Protein AF-0000000075934621 (afdb_homodimer)

pLDDT: mean 72.84, std 21.02, range [27.3, 96.62]

Radius of gyration: 19.25 Å; Cα contacts (8 Å, |Δi|>4): 260; chains: 2; bounding box: 41×66×35 Å

InterPro domains:
  IPR000718 Peptidase M13 [PS51885] (1-119)
  IPR000718 Peptidase M13 [PTHR11733] (23-116)
  IPR018497 Peptidase M13, C-terminal domain [PF01431] (25-117)
  IPR024079 Metallopeptidase, catalytic domain superfamily [G3DSA:3.40.390.10] (23-119)

Foldseek 3Di:
DPPCVVVVLQVVLPWPPVPPQDPLLVVLLVVLVVVVVVVVVVVVVPPQCQVPPDPAGPLQVSLVVQLCVLVPDPPPPPPPPDDSNCNNQVSLLQDPSNCVRVVPDECDPSHDPDHGDSD/DPPCVVVVLQVVLPPPPVPPQDPLLVVLLVVLVVVVVVVVVVVVVPPQCQVPPDPAGPLQVSLVVQLCVLVPDPPPPDVPPDDPNCSNQVSLLQDPSNCVRVVPDECDPSHDPDHSDSD

Nearest PDB structures (foldseek):
  4cth-assembly1_A-2  TM=8.161E-01  e=1.608E-04  Homo sapiens
  5v48-assembly1_B  TM=8.119E-01  e=2.879E-04  Oryctolagus cuniculus
  6svy-assembly1_A  TM=8.166E-01  e=4.084E-04  Homo sapiens
  6sh2-assembly1_AAA  TM=7.939E-01  e=8.710E-04  Homo sapiens
  4cth-assembly1_A-2  TM=8.248E-01  e=4.670E-04  Homo sapiens

Solvent-accessible surface area (backbone atoms only — not comparable to full-atom values): 13352 Å² total; per-residue (Å²): 140,79,59,56,66,65,52,48,47,52,54,72,29,58,66,66,49,50,96,79,57,48,71,66,37,46,54,45,30,55,49,51,51,55,52,46,54,55,49,50,58,55,44,72,73,36,72,80,60,59,52,66,62,33,95,55,49,63,66,43,47,51,56,54,50,59,45,52,46,36,18,67,42,76,60,72,59,72,72,54,97,55,57,60,64,45,58,43,48,56,30,44,35,34,31,68,68,49,23,62,60,71,64,28,39,83,67,12,57,41,17,44,75,83,47,48,68,78,99,140,79,59,56,65,63,51,48,47,51,56,72,28,58,68,66,50,50,95,77,57,50,71,66,37,45,52,44,30,55,49,51,51,54,53,46,54,54,49,50,56,53,43,72,73,36,71,79,59,58,53,67,63,33,96,54,49,63,66,42,48,51,56,53,50,59,43,53,47,36,18,68,41,76,59,73,59,73,76,55,96,56,58,60,65,45,58,41,46,54,29,45,34,34,32,67,70,47,23,60,59,70,63,28,38,84,68,11,56,41,17,44,75,82,46,48,68,77,97

Secondary structure (DSSP, 8-state):
---HHHHHHHHHS-----TT--HHHHHHHHHHHHHHHHHHHHHHHS-----TT-SS-HHHHHHHHHHHGGGTS---S---SS-TTHHHHHHHHT-HHHHHHHTPPTTBTTB-SS-----/---HHHHHHHHHS-----TT--HHHHHHHHHHHHHHHHHHHHHHHS-----TT-SS-HHHHHHHHHHHGGGTS---S---SS-TTHHHHHHHHT-HHHHHHHTPPTTBTTB-SS-----

Sequence (238 aa):
MNDPSFQLSLRGQKETLRDELDSANLADLVGIKMAYDAFQYLVSEQRDQNLAGLDMSVQQLFFVNYCLKWCSEDNSAKPPSAPPWSRCMIPLMNMREFSSAFGCSARKPMNPQEKCTFWMNDPSFQLSLRGQKETLRDELDSANLADLVGIKMAYDAFQYLVSEQRDQNLAGLDMSVQQLFFVNYCLKWCSEDNSAKPPSAPPWSRCMIPLMNMREFSSAFGCSARKPMNPQEKCTFW

Structure (mmCIF, N/CA/C/O backbone):
data_AF-0000000075934621-model_v1
#
loop_
_entity.id
_entity.type
_entity.pdbx_description
1 polymer 'Peptidase M13 C-terminal domain-containing protein'
#
loop_
_atom_site.group_PDB
_atom_site.id
_atom_site.type_symbol
_atom_site.label_atom_id
_atom_site.label_alt_id
_atom_site.label_comp_id
_atom_site.label_asym_id
_atom_site.label_entity_id
_atom_site.label_seq_id
_atom_site.pdbx_PDB_ins_code
_atom_site.Cartn_x
_atom_site.Cartn_y
_atom_site.Cartn_z
_atom_site.occupancy
_atom_site.B_iso_or_equiv
_atom_site.auth_seq_id
_atom_site.auth_comp_id
_atom_site.auth_asym_id
_atom_site.auth_atom_id
_atom_site.pdbx_PDB_model_num
ATOM 1 N N . MET A 1 1 ? -4.074 33 -7.164 1 27.5 1 MET A N 1
ATOM 2 C CA . MET A 1 1 ? -3.768 31.625 -6.785 1 27.5 1 MET A CA 1
ATOM 3 C C . MET A 1 1 ? -2.305 31.5 -6.379 1 27.5 1 MET A C 1
ATOM 5 O O . MET A 1 1 ? -1.802 30.375 -6.219 1 27.5 1 MET A O 1
ATOM 9 N N . ASN A 1 2 ? -1.527 32.688 -6.402 1 30.58 2 ASN A N 1
ATOM 10 C CA . ASN A 1 2 ? -0.18 33.062 -5.98 1 30.58 2 ASN A CA 1
ATOM 11 C C . ASN A 1 2 ? -0.11 33.312 -4.477 1 30.58 2 ASN A C 1
ATOM 13 O O . ASN A 1 2 ? 0.367 34.375 -4.039 1 30.58 2 ASN A O 1
ATOM 17 N N . ASP A 1 3 ? -0.955 32.719 -3.643 1 31.89 3 ASP A N 1
ATOM 18 C CA . ASP A 1 3 ? -0.958 33.188 -2.256 1 31.89 3 ASP A CA 1
ATOM 19 C C . ASP A 1 3 ? 0.397 32.938 -1.596 1 31.89 3 ASP A C 1
ATOM 21 O O . ASP A 1 3 ? 0.859 31.812 -1.508 1 31.89 3 ASP A O 1
ATOM 25 N N . PRO A 1 4 ? 1.143 33.969 -1.39 1 40.91 4 PRO A N 1
ATOM 26 C CA . PRO A 1 4 ? 2.471 33.969 -0.773 1 40.91 4 PRO A CA 1
ATOM 27 C C . PRO A 1 4 ? 2.525 33.125 0.497 1 40.91 4 PRO A C 1
ATOM 29 O O . PRO A 1 4 ? 3.598 32.656 0.885 1 40.91 4 PRO A O 1
ATOM 32 N N . SER A 1 5 ? 1.422 33.25 1.263 1 39.62 5 SER A N 1
ATOM 33 C CA . SER A 1 5 ? 1.412 32.5 2.512 1 39.62 5 SER A CA 1
ATOM 34 C C . SER A 1 5 ? 1.631 31.016 2.264 1 39.62 5 SER A C 1
ATOM 36 O O . SER A 1 5 ? 2.189 30.312 3.109 1 39.62 5 SER A O 1
ATOM 38 N N . PHE A 1 6 ? 1.106 30.656 1.251 1 40.06 6 PHE A N 1
ATOM 39 C CA . PHE A 1 6 ? 1.355 29.281 0.839 1 40.06 6 PHE A CA 1
ATOM 40 C C . PHE A 1 6 ? 2.834 29.062 0.542 1 40.06 6 PHE A C 1
ATOM 42 O O . PHE A 1 6 ? 3.404 28.031 0.916 1 40.06 6 PHE A O 1
ATOM 49 N N . GLN A 1 7 ? 3.488 30.094 0.051 1 36.97 7 GLN A N 1
ATOM 50 C CA . GLN A 1 7 ? 4.914 30.047 -0.265 1 36.97 7 GLN A CA 1
ATOM 51 C C . GLN A 1 7 ? 5.758 30.062 1.005 1 36.97 7 GLN A C 1
ATOM 53 O O . GLN A 1 7 ? 6.766 29.359 1.092 1 36.97 7 GLN A O 1
ATOM 58 N N . LEU A 1 8 ? 5.488 31.031 1.861 1 37.69 8 LEU A N 1
ATOM 59 C CA . LEU A 1 8 ? 6.234 31.203 3.104 1 37.69 8 LEU A CA 1
ATOM 60 C C . LEU A 1 8 ? 6.121 29.953 3.98 1 37.69 8 LEU A C 1
ATOM 62 O O . LEU A 1 8 ? 7.102 29.531 4.598 1 37.69 8 LEU A O 1
ATOM 66 N N . SER A 1 9 ? 4.824 29.516 4.168 1 36.5 9 SER A N 1
ATOM 67 C CA . SER A 1 9 ? 4.668 28.344 5.02 1 36.5 9 SER A CA 1
ATOM 68 C C . SER A 1 9 ? 5.41 27.141 4.441 1 36.5 9 SER A C 1
ATOM 70 O O . SER A 1 9 ? 5.883 26.281 5.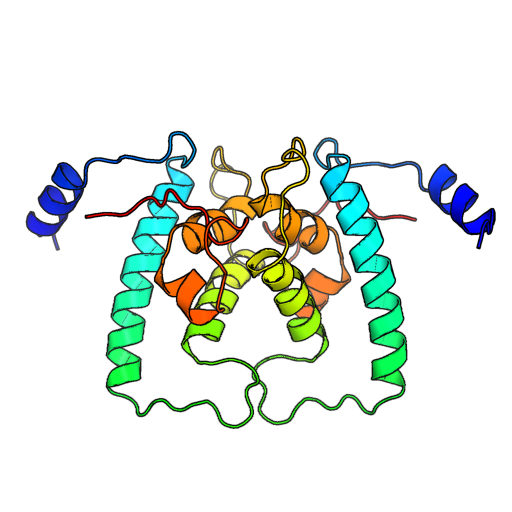188 1 36.5 9 SER A O 1
ATOM 72 N N . LEU A 1 10 ? 5.602 27.156 3.213 1 38.25 10 LEU A N 1
ATOM 73 C CA . LEU A 1 10 ? 6.465 26.172 2.564 1 38.25 10 LEU A CA 1
ATOM 74 C C . LEU A 1 10 ? 7.93 26.438 2.908 1 38.25 10 LEU A C 1
ATOM 76 O O . LEU A 1 10 ? 8.711 25.484 3.041 1 38.25 10 LEU A O 1
ATOM 80 N N . ARG A 1 11 ? 8.336 27.719 2.936 1 35.53 11 ARG A N 1
ATOM 81 C CA . ARG A 1 11 ? 9.719 28.078 3.23 1 35.53 11 ARG A CA 1
ATOM 82 C C . ARG A 1 11 ? 10.094 27.688 4.656 1 35.53 11 ARG A C 1
ATOM 84 O O . ARG A 1 11 ? 11.18 27.156 4.895 1 35.53 11 ARG A O 1
ATOM 91 N N . GLY A 1 12 ? 9.406 28.281 5.691 1 35.81 12 GLY A N 1
ATOM 92 C CA . GLY A 1 12 ? 9.656 27.906 7.074 1 35.81 12 GLY A CA 1
ATOM 93 C C . GLY A 1 12 ? 9.57 26.406 7.312 1 35.81 12 GLY A C 1
ATOM 94 O O . GLY A 1 12 ? 9.945 25.906 8.375 1 35.81 12 GLY A O 1
ATOM 95 N N . GLN A 1 13 ? 8.625 25.953 6.801 1 35.59 13 GLN A N 1
ATOM 96 C CA . GLN A 1 13 ? 8.438 24.5 6.902 1 35.59 13 GLN A CA 1
ATOM 97 C C . GLN A 1 13 ? 9.648 23.75 6.367 1 35.59 13 GLN A C 1
ATOM 99 O O . GLN A 1 13 ? 9.633 23.25 5.238 1 35.59 13 GLN A O 1
ATOM 104 N N . LYS A 1 14 ? 10.656 24.484 6.309 1 35.94 14 LYS A N 1
ATOM 105 C CA . LYS A 1 14 ? 11.984 23.922 6.062 1 35.94 14 LYS A CA 1
ATOM 106 C C . LYS A 1 14 ? 12.094 22.5 6.586 1 35.94 14 LYS A C 1
ATOM 108 O O . LYS A 1 14 ? 11.836 22.25 7.762 1 35.94 14 LYS A O 1
ATOM 113 N N . GLU A 1 15 ? 12.258 21.531 5.758 1 42.06 15 GLU A N 1
ATOM 114 C CA . GLU A 1 15 ? 12.227 20.141 5.305 1 42.06 15 GLU A CA 1
ATOM 115 C C . GLU A 1 15 ? 13.031 19.234 6.238 1 42.06 15 GLU A C 1
ATOM 117 O O . GLU A 1 15 ? 14.258 19.359 6.312 1 42.06 15 GLU A O 1
ATOM 122 N N . THR A 1 16 ? 12.891 19.375 7.473 1 38.16 16 THR A N 1
ATOM 123 C CA . THR A 1 16 ? 13.602 18.156 7.855 1 38.16 16 THR A CA 1
ATOM 124 C C . THR A 1 16 ? 13.125 16.969 7.023 1 38.16 16 THR A C 1
ATOM 126 O O . THR A 1 16 ? 12.078 16.375 7.312 1 38.16 16 THR A O 1
ATOM 129 N N . LEU A 1 17 ? 13.086 17.078 5.684 1 46.84 17 LEU A N 1
ATOM 130 C CA . LEU A 1 17 ? 12.953 15.93 4.793 1 46.84 17 LEU A CA 1
ATOM 131 C C . LEU A 1 17 ? 13.75 14.742 5.316 1 46.84 17 LEU A C 1
ATOM 133 O O . LEU A 1 17 ? 14.875 14.906 5.785 1 46.84 17 LEU A O 1
ATOM 137 N N . ARG A 1 18 ? 13.016 13.898 5.863 1 50.16 18 ARG A N 1
ATOM 138 C CA . ARG A 1 18 ? 13.875 12.734 6.074 1 50.16 18 ARG A CA 1
ATOM 139 C C . ARG A 1 18 ? 14.828 12.539 4.902 1 50.16 18 ARG A C 1
ATOM 141 O O . ARG A 1 18 ? 14.453 12.758 3.746 1 50.16 18 ARG A O 1
ATOM 148 N N . ASP A 1 19 ? 16.031 12.617 5.148 1 50.41 19 ASP A N 1
ATOM 149 C CA . ASP A 1 19 ? 17.062 12.328 4.168 1 50.41 19 ASP A CA 1
ATOM 150 C C . ASP A 1 19 ? 16.562 11.352 3.107 1 50.41 19 ASP A C 1
ATOM 152 O O . ASP A 1 19 ? 17.172 11.219 2.043 1 50.41 19 ASP A O 1
ATOM 156 N N . GLU A 1 20 ? 15.242 10.781 3.363 1 55.69 20 GLU A N 1
ATOM 157 C CA . GLU A 1 20 ? 14.914 9.688 2.455 1 55.69 20 GLU A CA 1
ATOM 158 C C . GLU A 1 20 ? 13.727 10.039 1.572 1 55.69 20 GLU A C 1
ATOM 160 O O . GLU A 1 20 ? 13.258 9.211 0.787 1 55.69 20 GLU A O 1
ATOM 165 N N . LEU A 1 21 ? 13.25 11.336 1.712 1 69.94 21 LEU A N 1
ATOM 166 C CA . LEU A 1 21 ? 12.117 11.656 0.846 1 69.94 21 LEU A CA 1
ATOM 167 C C . LEU A 1 21 ? 12.586 12.391 -0.406 1 69.94 21 LEU A C 1
ATOM 169 O O . LEU A 1 21 ? 13.039 13.531 -0.326 1 69.94 21 LEU A O 1
ATOM 173 N N . ASP A 1 22 ? 12.602 11.773 -1.42 1 77.38 22 ASP A N 1
ATOM 174 C CA . ASP A 1 22 ? 12.992 12.43 -2.664 1 77.38 22 ASP A CA 1
ATOM 175 C C . ASP A 1 22 ? 11.914 13.406 -3.133 1 77.38 22 ASP A C 1
ATOM 177 O O . ASP A 1 22 ? 10.859 13.516 -2.504 1 77.38 22 ASP A O 1
ATOM 181 N N . SER A 1 23 ? 12.188 14.234 -4.043 1 80.75 23 SER A N 1
ATOM 182 C CA . SER A 1 23 ? 11.32 15.328 -4.488 1 80.75 23 SER A CA 1
ATOM 183 C C . SER A 1 23 ? 9.961 14.805 -4.945 1 80.75 23 SER A C 1
ATOM 185 O O . SER A 1 23 ? 8.938 15.445 -4.707 1 80.75 23 SER A O 1
ATOM 187 N N . ALA A 1 24 ? 9.969 13.68 -5.504 1 82.12 24 ALA A N 1
ATOM 188 C CA . ALA A 1 24 ? 8.703 13.117 -5.992 1 82.12 24 ALA A CA 1
ATOM 189 C C . ALA A 1 24 ? 7.801 12.711 -4.832 1 82.12 24 ALA A C 1
ATOM 191 O O . ALA A 1 24 ? 6.613 13.039 -4.82 1 82.12 24 ALA A O 1
ATOM 192 N N . ASN A 1 25 ? 8.43 12.117 -3.891 1 84.25 25 ASN A N 1
ATOM 193 C CA . ASN A 1 25 ? 7.664 11.727 -2.713 1 84.25 25 ASN A CA 1
ATOM 194 C C . ASN A 1 25 ? 7.227 12.938 -1.896 1 84.25 25 ASN A C 1
ATOM 196 O O . ASN A 1 25 ? 6.148 12.93 -1.297 1 84.25 25 ASN A O 1
ATOM 200 N N . LEU A 1 26 ? 8.086 13.875 -1.911 1 85 26 LEU A N 1
ATOM 201 C CA . LEU A 1 26 ? 7.711 15.094 -1.202 1 85 26 LEU A CA 1
ATOM 202 C C . LEU A 1 26 ? 6.496 15.75 -1.849 1 85 26 LEU A C 1
ATOM 204 O O . LEU A 1 26 ? 5.566 16.172 -1.153 1 85 26 LEU A O 1
ATOM 208 N N . ALA A 1 27 ? 6.555 15.898 -3.125 1 86.94 27 ALA A N 1
ATOM 209 C CA . ALA A 1 27 ? 5.422 16.453 -3.854 1 86.94 27 ALA A CA 1
ATOM 210 C C . ALA A 1 27 ? 4.152 15.648 -3.605 1 86.94 27 ALA A C 1
ATOM 212 O O . ALA A 1 27 ? 3.08 16.219 -3.389 1 86.94 27 ALA A O 1
ATOM 213 N N . ASP A 1 28 ? 4.27 14.367 -3.604 1 89 28 ASP A N 1
ATOM 214 C CA . ASP A 1 28 ? 3.123 13.5 -3.34 1 89 28 ASP A CA 1
ATOM 215 C C . ASP A 1 28 ? 2.602 13.703 -1.919 1 89 28 ASP A C 1
ATOM 217 O O . ASP A 1 28 ? 1.391 13.703 -1.691 1 89 28 ASP A O 1
ATOM 221 N N . LEU A 1 29 ? 3.529 13.852 -0.985 1 90.56 29 LEU A N 1
ATOM 222 C CA . LEU A 1 29 ? 3.137 14.062 0.404 1 90.56 29 LEU A CA 1
ATOM 223 C C . LEU A 1 29 ? 2.34 15.352 0.553 1 90.56 29 LEU A C 1
ATOM 225 O O . LEU A 1 29 ? 1.279 15.367 1.182 1 90.56 29 LEU A O 1
ATOM 229 N N . VAL A 1 30 ? 2.848 16.375 -0.013 1 89.81 30 VAL A N 1
ATOM 230 C CA . VAL A 1 30 ? 2.164 17.656 0.053 1 89.81 30 VAL A CA 1
ATOM 231 C C . VAL A 1 30 ? 0.782 17.547 -0.585 1 89.81 30 VAL A C 1
ATOM 233 O O . VAL A 1 30 ? -0.211 18 -0.016 1 89.81 30 VAL A O 1
ATOM 236 N N . GLY A 1 31 ? 0.736 16.969 -1.706 1 93 31 GLY A N 1
ATOM 237 C CA . GLY A 1 31 ? -0.518 16.797 -2.424 1 93 31 GLY A CA 1
ATOM 238 C C . GLY A 1 31 ? -1.558 16.016 -1.643 1 93 31 GLY A C 1
ATOM 239 O O . GLY A 1 31 ? -2.711 16.453 -1.54 1 93 31 GLY A O 1
ATOM 240 N N . ILE A 1 32 ? -1.183 14.891 -1.146 1 94.44 32 ILE A N 1
ATOM 241 C CA . ILE A 1 32 ? -2.17 14.055 -0.471 1 94.44 32 ILE A CA 1
ATOM 242 C C . ILE A 1 32 ? -2.604 14.719 0.833 1 94.44 32 ILE A C 1
ATOM 244 O O . ILE A 1 32 ? -3.754 14.578 1.256 1 94.44 32 ILE A O 1
ATOM 248 N N . LYS A 1 33 ? -1.736 15.484 1.506 1 93.62 33 LYS A N 1
ATOM 249 C CA . LYS A 1 33 ? -2.129 16.203 2.709 1 93.62 33 LYS A CA 1
ATOM 250 C C . LYS A 1 33 ? -3.219 17.234 2.4 1 93.62 33 LYS A C 1
ATOM 252 O O . LYS A 1 33 ? -4.215 17.312 3.119 1 93.62 33 LYS A O 1
ATOM 257 N N . MET A 1 34 ? -2.984 17.969 1.358 1 95.38 34 MET A N 1
ATOM 258 C CA . MET A 1 34 ? -3.98 18.953 0.951 1 95.38 34 MET A CA 1
ATOM 259 C C . MET A 1 34 ? -5.297 18.281 0.58 1 95.38 34 MET A C 1
ATOM 261 O O . MET A 1 34 ? -6.367 18.75 0.978 1 95.38 34 MET A O 1
ATOM 265 N N . ALA A 1 35 ? -5.242 17.266 -0.183 1 96.62 35 ALA A N 1
ATOM 266 C CA . ALA A 1 35 ? -6.434 16.531 -0.597 1 96.62 35 ALA A CA 1
ATOM 267 C C . ALA A 1 35 ? -7.172 15.961 0.611 1 96.62 35 ALA A C 1
ATOM 269 O O . ALA A 1 35 ? -8.406 15.961 0.649 1 96.62 35 ALA A O 1
ATOM 270 N N . TYR A 1 36 ? -6.395 15.445 1.572 1 95.62 36 TYR A N 1
ATOM 271 C CA . TYR A 1 36 ? -7.027 14.867 2.756 1 95.62 36 TYR A CA 1
ATOM 272 C C . TYR A 1 36 ? -7.734 15.945 3.572 1 95.62 36 TYR A C 1
ATOM 274 O O . TYR A 1 36 ? -8.82 15.711 4.109 1 95.62 36 TYR A O 1
ATOM 282 N N . ASP A 1 37 ? -7.133 17.109 3.732 1 93.56 37 ASP A N 1
ATOM 283 C CA . ASP A 1 37 ? -7.758 18.219 4.445 1 93.56 37 ASP A CA 1
ATOM 284 C C . ASP A 1 37 ? -9.094 18.609 3.805 1 93.56 37 ASP A C 1
ATOM 286 O O . ASP A 1 37 ? -10.086 18.812 4.508 1 93.56 37 ASP A O 1
ATOM 290 N N . ALA A 1 38 ? -9.102 18.719 2.557 1 94.62 38 ALA A N 1
ATOM 291 C CA . ALA A 1 38 ? -10.336 19.016 1.835 1 94.62 38 ALA A CA 1
ATOM 292 C C . ALA A 1 38 ? -11.367 17.906 2.031 1 94.62 38 ALA A C 1
ATOM 294 O O . ALA A 1 38 ? -12.547 18.172 2.234 1 94.62 38 ALA A O 1
ATOM 295 N N . PHE A 1 39 ? -10.914 16.656 1.919 1 93.56 39 PHE A N 1
ATOM 296 C CA . PHE A 1 39 ? -11.766 15.492 2.127 1 93.56 39 PHE A CA 1
ATOM 297 C C . PHE A 1 39 ? -12.406 15.531 3.51 1 93.56 39 PHE A C 1
ATOM 299 O O . PHE A 1 39 ? -13.602 15.281 3.65 1 93.56 39 PHE A O 1
ATOM 306 N N . GLN A 1 40 ? -11.625 15.844 4.516 1 91.62 40 GLN A N 1
ATOM 307 C CA . GLN A 1 40 ? -12.133 15.906 5.879 1 91.62 40 GLN A CA 1
ATOM 308 C C . GLN A 1 40 ? -13.203 16.984 6.02 1 91.62 40 GLN A C 1
ATOM 310 O O . GLN A 1 40 ? -14.188 16.812 6.742 1 91.62 40 GLN A O 1
ATOM 315 N N . TYR A 1 41 ? -12.977 18.062 5.414 1 88.88 41 TYR A N 1
ATOM 316 C CA . TYR A 1 41 ? -13.961 19.141 5.426 1 88.88 41 TYR A CA 1
ATOM 317 C C . TYR A 1 41 ? -15.297 18.672 4.859 1 88.88 41 TYR A C 1
ATOM 319 O O . TYR A 1 41 ? -16.344 18.938 5.434 1 88.88 41 TYR A O 1
ATOM 327 N N . LEU A 1 42 ? -15.32 17.922 3.822 1 87.12 42 LEU A N 1
ATOM 328 C CA . LEU A 1 42 ? -16.531 17.438 3.152 1 87.12 42 LEU A CA 1
ATOM 329 C C . LEU A 1 42 ? -17.25 16.391 4.004 1 87.12 42 LEU A C 1
ATOM 331 O O . LEU A 1 42 ? -18.469 16.391 4.09 1 87.12 42 LEU A O 1
ATOM 335 N N . VAL A 1 43 ? -16.531 15.492 4.602 1 85.56 43 VAL A N 1
ATOM 336 C CA . VAL A 1 43 ? -17.109 14.406 5.395 1 85.56 43 VAL A CA 1
ATOM 337 C C . VAL A 1 43 ? -17.719 14.969 6.676 1 85.56 43 VAL A C 1
ATOM 339 O O . VAL A 1 43 ? -18.75 14.484 7.145 1 85.56 43 VAL A O 1
ATOM 342 N N . SER A 1 44 ? -17.016 15.852 7.281 1 81.12 44 SER A N 1
ATOM 343 C CA . SER A 1 44 ? -17.516 16.453 8.508 1 81.12 44 SER A CA 1
ATOM 344 C C . SER A 1 44 ? -18.875 17.125 8.266 1 81.12 44 SER A C 1
ATOM 346 O O . SER A 1 44 ? -19.703 17.203 9.172 1 81.12 44 SER A O 1
ATOM 348 N N . GLU A 1 45 ? -18.984 17.547 7.145 1 75.62 45 GLU A N 1
ATOM 349 C CA . GLU A 1 45 ? -20.266 18.172 6.797 1 75.62 45 GLU A CA 1
ATOM 350 C C . GLU A 1 45 ? -21.344 17.125 6.555 1 75.62 45 GLU A C 1
ATOM 352 O O . GLU A 1 45 ? -22.531 17.391 6.723 1 75.62 45 GLU A O 1
ATOM 357 N N . GLN A 1 46 ? -20.75 16.016 6.074 1 67.81 46 GLN A N 1
ATOM 358 C CA . GLN A 1 46 ? -21.672 14.922 5.797 1 67.81 46 GLN A CA 1
ATOM 359 C C . GLN A 1 46 ? -21.703 13.93 6.953 1 67.81 46 GLN A C 1
ATOM 361 O O . GLN A 1 46 ? -20.734 13.805 7.703 1 67.81 46 GLN A O 1
ATOM 366 N N . ARG A 1 47 ? -22.609 13.695 7.629 1 56.22 47 ARG A N 1
ATOM 367 C CA . ARG A 1 47 ? -22.672 12.742 8.734 1 56.22 47 ARG A CA 1
ATOM 368 C C . ARG A 1 47 ? -21.828 11.508 8.453 1 56.22 47 ARG A C 1
ATOM 370 O O . ARG A 1 47 ? -21.703 11.078 7.309 1 56.22 47 ARG A O 1
ATOM 377 N N . ASP A 1 48 ? -20.828 11.273 9.406 1 51.97 48 ASP A N 1
ATOM 378 C CA . ASP A 1 48 ? -19.891 10.148 9.359 1 51.97 48 ASP A CA 1
ATOM 379 C C . ASP A 1 48 ? -20.547 8.914 8.742 1 51.97 48 ASP A C 1
ATOM 381 O O . ASP A 1 48 ? -21.453 8.328 9.32 1 51.97 48 ASP A O 1
ATOM 385 N N . GLN A 1 49 ? -21.016 9.133 7.578 1 48.03 49 GLN A N 1
ATOM 386 C CA . GLN A 1 49 ? -21.641 7.922 7.059 1 48.03 49 GLN A CA 1
ATOM 387 C C . GLN A 1 49 ? -20.672 6.738 7.133 1 48.03 49 GLN A C 1
ATOM 389 O O . GLN A 1 49 ? -19.578 6.781 6.57 1 48.03 49 GLN A O 1
ATOM 394 N N . ASN A 1 50 ? -20.484 6.375 8.391 1 50.16 50 ASN A N 1
ATOM 395 C CA . ASN A 1 50 ? -19.922 5.027 8.414 1 50.16 50 ASN A CA 1
ATOM 396 C C . ASN A 1 50 ? -20.531 4.145 7.328 1 50.16 50 ASN A C 1
ATOM 398 O O . ASN A 1 50 ? -21.75 4.027 7.23 1 50.16 50 ASN A O 1
ATOM 402 N N . LEU A 1 51 ? -20.109 4.242 6.219 1 47.47 51 LEU A N 1
ATOM 403 C CA . LEU A 1 51 ? -20.688 3.35 5.219 1 47.47 51 LEU A CA 1
ATOM 404 C C . LEU A 1 51 ? -21.047 2.004 5.836 1 47.47 51 LEU A C 1
ATOM 406 O O . LEU A 1 51 ? -20.188 1.3 6.355 1 47.47 51 LEU A O 1
ATOM 410 N N . ALA A 1 52 ? -22.203 1.948 6.352 1 44.84 52 ALA A N 1
ATOM 411 C CA . ALA A 1 52 ? -22.812 0.723 6.859 1 44.84 52 ALA A CA 1
ATOM 4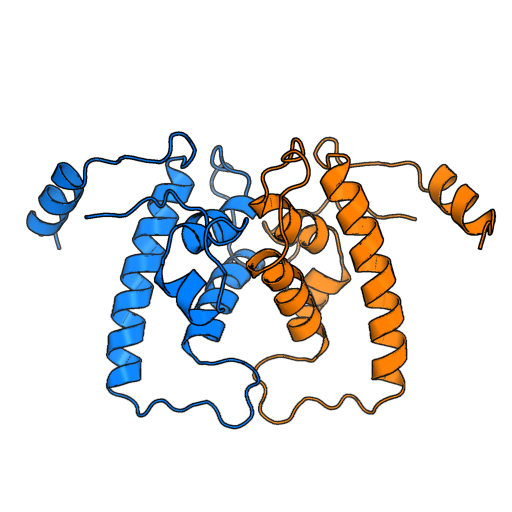12 C C . ALA A 1 52 ? -22.359 -0.491 6.055 1 44.84 52 ALA A C 1
ATOM 414 O O . ALA A 1 52 ? -22.422 -0.488 4.824 1 44.84 52 ALA A O 1
ATOM 415 N N . GLY A 1 53 ? -21.625 -1.245 6.941 1 48.53 53 GLY A N 1
ATOM 416 C CA . GLY A 1 53 ? -21.297 -2.555 6.402 1 48.53 53 GLY A CA 1
ATOM 417 C C . GLY A 1 53 ? -19.875 -2.648 5.887 1 48.53 53 GLY A C 1
ATOM 418 O O . GLY A 1 53 ? -19.453 -3.697 5.391 1 48.53 53 GLY A O 1
ATOM 419 N N . LEU A 1 54 ? -19.328 -1.266 5.855 1 53.12 54 LEU A N 1
ATOM 420 C CA . LEU A 1 54 ? -17.984 -1.403 5.297 1 53.12 54 LEU A CA 1
ATOM 421 C C . LEU A 1 54 ? -16.969 -1.77 6.379 1 53.12 54 LEU A C 1
ATOM 423 O O . LEU A 1 54 ? -17.094 -1.308 7.52 1 53.12 54 LEU A O 1
ATOM 427 N N . ASP A 1 55 ? -16.266 -2.783 6.203 1 64.75 55 ASP A N 1
ATOM 428 C CA . ASP A 1 55 ? -15.172 -3.201 7.086 1 64.75 55 ASP A CA 1
ATOM 429 C C . ASP A 1 55 ? -14.109 -2.113 7.195 1 64.75 55 ASP A C 1
ATOM 431 O O . ASP A 1 55 ? -13.258 -2.16 8.086 1 64.75 55 ASP A O 1
ATOM 435 N N . MET A 1 56 ? -14.297 -0.977 6.379 1 79.88 56 MET A N 1
ATOM 436 C CA . MET A 1 56 ? -13.328 0.115 6.438 1 79.88 56 MET A CA 1
ATOM 437 C C . MET A 1 56 ? -14.031 1.458 6.598 1 79.88 56 MET A C 1
ATOM 439 O O . MET A 1 56 ? -15.102 1.676 6.027 1 79.88 56 MET A O 1
ATOM 443 N N . SER A 1 57 ? -13.531 2.42 7.348 1 86.19 57 SER A N 1
ATOM 444 C CA . SER A 1 57 ? -14.031 3.785 7.484 1 86.19 57 SER A CA 1
ATOM 445 C C . SER A 1 57 ? -13.805 4.582 6.203 1 86.19 57 SER A C 1
ATOM 447 O O . SER A 1 57 ? -13.047 4.16 5.328 1 86.19 57 SER A O 1
ATOM 449 N N . VAL A 1 58 ? -14.383 5.711 6.125 1 86.94 58 VAL A N 1
ATOM 450 C CA . VAL A 1 58 ? -14.219 6.562 4.949 1 86.94 58 VAL A CA 1
ATOM 451 C C . VAL A 1 58 ? -12.781 7.074 4.879 1 86.94 58 VAL A C 1
ATOM 453 O O . VAL A 1 58 ? -12.242 7.289 3.791 1 86.94 58 VAL A O 1
ATOM 456 N N . GLN A 1 59 ? -12.117 7.312 6.027 1 91.19 59 GLN A N 1
ATOM 457 C CA . GLN A 1 59 ? -10.719 7.723 6.062 1 91.19 59 GLN A CA 1
ATOM 458 C C . GLN A 1 59 ? -9.812 6.625 5.523 1 91.19 59 GLN A C 1
ATOM 460 O O . GLN A 1 59 ? -8.875 6.898 4.77 1 91.19 59 GLN A O 1
ATOM 465 N N . GLN A 1 60 ? -10.109 5.387 5.93 1 91.44 60 GLN A N 1
ATOM 466 C CA . GLN A 1 60 ? -9.359 4.246 5.426 1 91.44 60 GLN A CA 1
ATOM 467 C C . GLN A 1 60 ? -9.516 4.105 3.912 1 91.44 60 GLN A C 1
ATOM 469 O O . GLN A 1 60 ? -8.531 3.9 3.197 1 91.44 60 GLN A O 1
ATOM 474 N N . LEU A 1 61 ? -10.695 4.266 3.465 1 89.44 61 LEU A N 1
ATOM 475 C CA . LEU A 1 61 ? -10.977 4.16 2.037 1 89.44 61 LEU A CA 1
ATOM 476 C C . LEU A 1 61 ? -10.25 5.254 1.26 1 89.44 61 LEU A C 1
ATOM 478 O O . LEU A 1 61 ? -9.797 5.027 0.138 1 89.44 61 LEU A O 1
ATOM 482 N N . PHE A 1 62 ? -10.234 6.426 1.854 1 92.56 62 PHE A N 1
ATOM 483 C CA . PHE A 1 62 ? -9.508 7.527 1.229 1 92.56 62 PHE A CA 1
ATOM 484 C C . PHE A 1 62 ? -8.062 7.125 0.934 1 92.56 62 PHE A C 1
ATOM 486 O O . PHE A 1 62 ? -7.582 7.305 -0.186 1 92.56 62 PHE A O 1
ATOM 493 N N . PHE A 1 63 ? -7.375 6.512 1.896 1 94.12 63 PHE A N 1
ATOM 494 C CA . PHE A 1 63 ? -5.965 6.176 1.754 1 94.12 63 PHE A CA 1
ATOM 495 C C . PHE A 1 63 ? -5.777 5.004 0.797 1 94.12 63 PHE A C 1
ATOM 497 O O . PHE A 1 63 ? -4.816 4.973 0.025 1 94.12 63 PHE A O 1
ATOM 504 N N . VAL A 1 64 ? -6.656 4.023 0.811 1 92 64 VAL A N 1
ATOM 505 C CA . VAL A 1 64 ? -6.59 2.906 -0.123 1 92 64 VAL A CA 1
ATOM 506 C C . VAL A 1 64 ? -6.754 3.416 -1.554 1 92 64 VAL A C 1
ATOM 508 O O . VAL A 1 64 ? -5.984 3.041 -2.443 1 92 64 VAL A O 1
ATOM 511 N N . ASN A 1 65 ? -7.742 4.32 -1.732 1 91.06 65 ASN A N 1
ATOM 512 C CA . ASN A 1 65 ? -8 4.848 -3.068 1 91.06 65 ASN A CA 1
ATOM 513 C C . ASN A 1 65 ? -6.832 5.691 -3.572 1 91.06 65 ASN A C 1
ATOM 515 O O . ASN A 1 65 ? -6.543 5.707 -4.77 1 91.06 65 ASN A O 1
ATOM 519 N N . TYR A 1 66 ? -6.246 6.363 -2.691 1 93.12 66 TYR A N 1
ATOM 520 C CA . TYR A 1 66 ? -5.059 7.121 -3.072 1 93.12 66 TYR A CA 1
ATOM 521 C C . TYR A 1 66 ? -4.016 6.219 -3.717 1 93.12 66 TYR A C 1
ATOM 523 O O . TYR A 1 66 ? -3.432 6.566 -4.746 1 93.12 66 TYR A O 1
ATOM 531 N N . CYS A 1 67 ? -3.711 5.062 -3.076 1 91.31 67 CYS A N 1
ATOM 532 C CA . CYS A 1 67 ? -2.695 4.164 -3.615 1 91.31 67 CYS A CA 1
ATOM 533 C C . CYS A 1 67 ? -3.156 3.545 -4.93 1 91.31 67 CYS A C 1
ATOM 535 O O . CYS A 1 67 ? -2.354 3.346 -5.844 1 91.31 67 CYS A O 1
ATOM 537 N N . LEU A 1 68 ? -4.43 3.289 -5.043 1 89.38 68 LEU A N 1
ATOM 538 C CA . LEU A 1 68 ? -4.98 2.623 -6.219 1 89.38 68 LEU A CA 1
ATOM 539 C C . LEU A 1 68 ? -4.938 3.545 -7.434 1 89.38 68 LEU A C 1
ATOM 541 O O . LEU A 1 68 ? -5.082 3.088 -8.57 1 89.38 68 LEU A O 1
ATOM 545 N N . LYS A 1 69 ? -4.781 4.848 -7.203 1 89.06 69 LYS A N 1
ATOM 546 C CA . LYS A 1 69 ? -4.641 5.766 -8.328 1 89.06 69 LYS A CA 1
ATOM 547 C C . LYS A 1 69 ? -3.486 5.348 -9.234 1 89.06 69 LYS A C 1
ATOM 549 O O . LYS A 1 69 ? -3.551 5.523 -10.453 1 89.06 69 LYS A O 1
ATOM 554 N N . TRP A 1 70 ? -2.506 4.688 -8.695 1 87.31 70 TRP A N 1
ATOM 555 C CA . TRP A 1 70 ? -1.331 4.262 -9.445 1 87.31 70 TRP A CA 1
ATOM 556 C C . TRP A 1 70 ? -1.63 3.008 -10.266 1 87.31 70 TRP A C 1
ATOM 558 O O . TRP A 1 70 ? -0.777 2.531 -11.016 1 87.31 70 TRP A O 1
ATOM 568 N N . CYS A 1 71 ? -2.783 2.461 -10.148 1 86.81 71 CYS A N 1
ATOM 569 C CA . CYS A 1 71 ? -3.232 1.37 -11 1 86.81 71 CYS A CA 1
ATOM 570 C C . CYS A 1 71 ? -3.559 1.876 -12.406 1 86.81 71 CYS A C 1
ATOM 572 O O . CYS A 1 71 ? -3.643 1.09 -13.352 1 86.81 71 CYS A O 1
ATOM 574 N N . SER A 1 72 ? -3.781 3.143 -12.516 1 85.69 72 SER A N 1
ATOM 575 C CA . SER A 1 72 ? -4.219 3.664 -13.805 1 85.69 72 SER A CA 1
ATOM 576 C C . SER A 1 72 ? -3.35 4.832 -14.25 1 85.69 72 SER A C 1
ATOM 578 O O . SER A 1 72 ? -3.273 5.137 -15.445 1 85.69 72 SER A O 1
ATOM 580 N N . GLU A 1 73 ? -2.854 5.504 -13.289 1 78.62 73 GLU A N 1
ATOM 581 C CA . GLU A 1 73 ? -2.096 6.699 -13.633 1 78.62 73 GLU A CA 1
ATOM 582 C C . GLU A 1 73 ? -0.837 6.348 -14.422 1 78.62 73 GLU A C 1
ATOM 584 O O . GLU A 1 73 ? -0.185 5.34 -14.141 1 78.62 73 GLU A O 1
ATOM 589 N N . ASP A 1 74 ? -0.688 7.086 -15.562 1 63.28 74 ASP A N 1
ATOM 590 C CA . ASP A 1 74 ? 0.491 6.938 -16.406 1 63.28 74 ASP A CA 1
ATOM 591 C C . ASP A 1 74 ? 1.737 7.488 -15.719 1 63.28 74 ASP A C 1
ATOM 593 O O . ASP A 1 74 ? 1.674 8.508 -15.031 1 63.28 74 ASP A O 1
ATOM 597 N N . ASN A 1 75 ? 2.598 6.551 -15.258 1 54.72 75 ASN A N 1
ATOM 598 C CA . ASN A 1 75 ? 3.855 7.117 -14.781 1 54.72 75 ASN A CA 1
ATOM 599 C C . ASN A 1 75 ? 4.715 7.629 -15.938 1 54.72 75 ASN A C 1
ATOM 601 O O . ASN A 1 75 ? 5.922 7.402 -15.961 1 54.72 75 ASN A O 1
ATOM 605 N N . SER A 1 76 ? 4.16 7.898 -16.984 1 50.72 76 SER A N 1
ATOM 606 C CA . SER A 1 76 ? 4.941 8.32 -18.141 1 50.72 76 SER A CA 1
ATOM 607 C C . SER A 1 76 ? 5.992 9.352 -17.766 1 50.72 76 SER A C 1
ATOM 609 O O . SER A 1 76 ? 6.887 9.664 -18.547 1 50.72 76 SER A O 1
ATOM 611 N N . ALA A 1 77 ? 5.684 10.18 -16.859 1 47.22 77 ALA A N 1
ATOM 612 C CA . ALA A 1 77 ? 6.852 11.039 -16.641 1 47.22 77 ALA A CA 1
ATOM 613 C C . ALA A 1 77 ? 8.055 10.219 -16.188 1 47.22 77 ALA A C 1
ATOM 615 O O . ALA A 1 77 ? 7.906 9.188 -15.539 1 47.22 77 ALA A O 1
ATOM 616 N N . LYS A 1 78 ? 9.086 10.461 -16.953 1 48.78 78 LYS A N 1
ATOM 617 C CA . LYS A 1 78 ? 10.383 9.898 -16.578 1 48.78 78 LYS A CA 1
ATOM 618 C C . LYS A 1 78 ? 10.406 9.484 -15.109 1 48.78 78 LYS A C 1
ATOM 620 O O . LYS A 1 78 ? 10.016 10.258 -14.234 1 48.78 78 LYS A O 1
ATOM 625 N N . PRO A 1 79 ? 10.383 8.133 -14.953 1 48.06 79 PRO A N 1
ATOM 626 C CA . PRO A 1 79 ? 10.336 7.605 -13.586 1 48.06 79 PRO A CA 1
ATOM 627 C C . PRO A 1 79 ? 11.078 8.492 -12.594 1 48.06 79 PRO A C 1
ATOM 629 O O . PRO A 1 79 ? 12.25 8.828 -12.805 1 48.06 79 PRO A O 1
ATOM 632 N N . PRO A 1 80 ? 10.414 9.344 -12 1 50.53 80 PRO A N 1
ATOM 633 C CA . PRO A 1 80 ? 11.25 9.992 -10.984 1 50.53 80 PRO A CA 1
ATOM 634 C C . PRO A 1 80 ? 12.133 9 -10.227 1 50.53 80 PRO A C 1
ATOM 636 O O . PRO A 1 80 ? 11.906 7.785 -10.305 1 50.53 80 PRO A O 1
ATOM 639 N N . SER A 1 81 ? 13.234 9.445 -9.711 1 57.84 81 SER A N 1
ATOM 640 C CA . SER A 1 81 ? 14.25 8.742 -8.938 1 57.84 81 SER A CA 1
ATOM 641 C C . SER A 1 81 ? 13.625 7.773 -7.941 1 57.84 81 SER A C 1
ATOM 643 O O . SER A 1 81 ? 14.227 6.762 -7.586 1 57.84 81 SER A O 1
ATOM 645 N N . ALA A 1 82 ? 12.328 8.016 -7.746 1 61.75 82 ALA A N 1
ATOM 646 C CA . ALA A 1 82 ? 11.75 7.105 -6.766 1 61.75 82 ALA A CA 1
ATOM 647 C C . ALA A 1 82 ? 11.031 5.945 -7.453 1 61.75 82 ALA A C 1
ATOM 649 O O . ALA A 1 82 ? 10.344 6.141 -8.453 1 61.75 82 ALA A O 1
ATOM 650 N N . PRO A 1 83 ? 11.25 4.805 -6.855 1 68.12 83 PRO A N 1
ATOM 651 C CA . PRO A 1 83 ? 10.508 3.674 -7.406 1 68.12 83 PRO A CA 1
ATOM 652 C C . PRO A 1 83 ? 8.992 3.893 -7.383 1 68.12 83 PRO A C 1
ATOM 654 O O . PRO A 1 83 ? 8.461 4.441 -6.418 1 68.12 83 PRO A O 1
ATOM 657 N N . PRO A 1 84 ? 8.422 3.697 -8.523 1 64.38 84 PRO A N 1
ATOM 658 C CA . PRO A 1 84 ? 6.984 3.961 -8.641 1 64.38 84 PRO A CA 1
ATOM 659 C C . PRO A 1 84 ? 6.188 3.402 -7.465 1 64.38 84 PRO A C 1
ATOM 661 O O . PRO A 1 84 ? 5.242 4.039 -6.996 1 64.38 84 PRO A O 1
ATOM 664 N N . TRP A 1 85 ? 6.629 2.342 -7.008 1 66.31 85 TRP A N 1
ATOM 665 C CA . TRP A 1 85 ? 5.918 1.674 -5.922 1 66.31 85 TRP A CA 1
ATOM 666 C C . TRP A 1 85 ? 6.02 2.477 -4.633 1 66.31 85 TRP A C 1
ATOM 668 O O . TRP A 1 85 ? 5.184 2.332 -3.736 1 66.31 85 TRP A O 1
ATOM 678 N N . SER A 1 86 ? 7 3.355 -4.566 1 76.19 86 SER A N 1
ATOM 679 C CA . SER A 1 86 ? 7.227 4.117 -3.344 1 76.19 86 SER A CA 1
ATOM 680 C C . SER A 1 86 ? 6.301 5.324 -3.264 1 76.19 86 SER A C 1
ATOM 682 O O . SER A 1 86 ? 6.07 5.867 -2.182 1 76.19 86 SER A O 1
ATOM 684 N N . ARG A 1 87 ? 5.691 5.664 -4.336 1 82.12 87 ARG A N 1
ATOM 685 C CA . ARG A 1 87 ? 4.918 6.898 -4.434 1 82.12 87 ARG A CA 1
ATOM 686 C C . ARG A 1 87 ? 3.574 6.762 -3.727 1 82.12 87 ARG A C 1
ATOM 688 O O . ARG A 1 87 ? 2.926 7.762 -3.412 1 82.12 87 ARG A O 1
ATOM 695 N N . CYS A 1 88 ? 3.215 5.578 -3.455 1 86.75 88 CYS A N 1
ATOM 696 C CA . CYS A 1 88 ? 2.01 5.336 -2.672 1 86.75 88 CYS A CA 1
ATOM 697 C C . CYS A 1 88 ? 2.324 5.312 -1.181 1 86.75 88 CYS A C 1
ATOM 699 O O . CYS A 1 88 ? 1.848 6.164 -0.428 1 86.75 88 CYS A O 1
ATOM 701 N N . MET A 1 89 ? 3.254 4.562 -0.868 1 88.19 89 MET A N 1
ATOM 702 C CA . MET A 1 89 ? 3.404 4.215 0.541 1 88.19 89 MET A CA 1
ATOM 703 C C . MET A 1 89 ? 4.215 5.27 1.282 1 88.19 89 MET A C 1
ATOM 705 O O . MET A 1 89 ? 3.896 5.621 2.42 1 88.19 89 MET A O 1
ATOM 709 N N . ILE A 1 90 ? 5.227 5.793 0.688 1 85.44 90 ILE A N 1
ATOM 710 C CA . ILE A 1 90 ? 6.121 6.707 1.387 1 85.44 90 ILE A CA 1
ATOM 711 C C . ILE A 1 90 ? 5.348 7.941 1.844 1 85.44 90 ILE A C 1
ATOM 713 O O . ILE A 1 90 ? 5.422 8.336 3.01 1 85.44 90 ILE A O 1
ATOM 717 N N . PRO A 1 91 ? 4.586 8.594 1.004 1 89.88 91 PRO A N 1
ATOM 718 C CA . PRO A 1 91 ? 3.787 9.719 1.493 1 89.88 91 PRO A CA 1
ATOM 719 C C . PRO A 1 91 ? 2.824 9.32 2.609 1 89.88 91 PRO A C 1
ATOM 721 O O . PRO A 1 91 ? 2.715 10.023 3.615 1 89.88 91 PRO A O 1
ATOM 724 N N . LEU A 1 92 ? 2.148 8.164 2.504 1 91.62 92 LEU A N 1
ATOM 725 C CA . LEU A 1 92 ? 1.171 7.734 3.498 1 91.62 92 LEU A CA 1
ATOM 726 C C . LEU A 1 92 ? 1.84 7.488 4.844 1 91.62 92 LEU A C 1
ATOM 728 O O . LEU A 1 92 ? 1.306 7.875 5.887 1 91.62 92 LEU A O 1
ATOM 732 N N . MET A 1 93 ? 3.018 6.914 4.809 1 87.88 93 MET A N 1
ATOM 733 C CA . MET A 1 93 ? 3.723 6.582 6.043 1 87.88 93 MET A CA 1
ATOM 734 C C . MET A 1 93 ? 4.188 7.844 6.762 1 87.88 93 MET A C 1
ATOM 736 O O . MET A 1 93 ? 4.531 7.801 7.945 1 87.88 93 MET A O 1
ATOM 740 N N . ASN A 1 94 ? 4.23 8.906 6.078 1 89 94 ASN A N 1
ATOM 741 C CA . ASN A 1 94 ? 4.645 10.18 6.66 1 89 94 ASN A CA 1
ATOM 742 C C . ASN A 1 94 ? 3.443 10.992 7.133 1 89 94 ASN A C 1
ATOM 744 O O . ASN A 1 94 ? 3.6 12.133 7.582 1 89 94 ASN A O 1
ATOM 748 N N . MET A 1 95 ? 2.322 10.477 7.055 1 92.12 95 MET A N 1
ATOM 749 C CA . MET A 1 95 ? 1.111 11.148 7.52 1 92.12 95 MET A CA 1
ATOM 750 C C . MET A 1 95 ? 0.614 10.523 8.82 1 92.12 95 MET A C 1
ATOM 752 O O . MET A 1 95 ? 0.326 9.328 8.875 1 92.12 95 MET A O 1
ATOM 756 N N . ARG A 1 96 ? 0.445 11.336 9.781 1 93 96 ARG A N 1
ATOM 757 C CA . ARG A 1 96 ? -0.129 10.859 11.031 1 93 96 ARG A CA 1
ATOM 758 C C . ARG A 1 96 ? -1.571 10.406 10.836 1 93 96 ARG A C 1
ATOM 760 O O . ARG A 1 96 ? -2.025 9.469 11.492 1 93 96 ARG A O 1
ATOM 767 N N . GLU A 1 97 ? -2.271 11.023 9.961 1 94.81 97 GLU A N 1
ATOM 768 C CA . GLU A 1 97 ? -3.666 10.703 9.672 1 94.81 97 GLU A CA 1
ATOM 769 C C . GLU A 1 97 ? -3.811 9.273 9.172 1 94.81 97 GLU A C 1
ATOM 771 O O . GLU A 1 97 ? -4.801 8.602 9.469 1 94.81 97 GLU A O 1
ATOM 776 N N . PHE A 1 98 ? -2.818 8.797 8.438 1 95 98 PHE A N 1
ATOM 777 C CA . PHE A 1 98 ? -2.822 7.418 7.953 1 95 98 PHE A CA 1
ATOM 778 C C . PHE A 1 98 ? -2.658 6.441 9.109 1 95 98 PHE A C 1
ATOM 780 O O . PHE A 1 98 ? -3.439 5.496 9.25 1 95 98 PHE A O 1
ATOM 787 N N . SER A 1 99 ? -1.63 6.648 9.914 1 94.44 99 SER A N 1
ATOM 788 C CA . SER A 1 99 ? -1.378 5.754 11.047 1 94.44 99 SER A CA 1
ATOM 789 C C . SER A 1 99 ? -2.562 5.734 12.008 1 94.44 99 SER A C 1
ATOM 791 O O . SER A 1 99 ? -2.867 4.695 12.602 1 94.44 99 SER A O 1
ATOM 793 N N . SER A 1 100 ? -3.193 6.863 12.148 1 94.56 100 SER A N 1
ATOM 794 C CA . SER A 1 100 ? -4.371 6.938 13.008 1 94.56 100 SER A CA 1
ATOM 795 C C . SER A 1 100 ? -5.539 6.156 12.406 1 94.56 100 SER A C 1
ATOM 797 O O . SER A 1 100 ? -6.203 5.395 13.109 1 94.56 100 SER A O 1
ATOM 799 N N . ALA A 1 101 ? -5.75 6.285 11.164 1 93.31 101 ALA A N 1
ATOM 800 C CA . ALA A 1 101 ? -6.875 5.641 10.492 1 93.31 101 ALA A CA 1
ATOM 801 C C . ALA A 1 101 ? -6.746 4.121 10.547 1 93.31 101 ALA A C 1
ATOM 803 O O . ALA A 1 101 ? -7.742 3.408 10.68 1 93.31 101 ALA A O 1
ATOM 804 N N . PHE A 1 102 ? -5.566 3.623 10.453 1 93.06 102 PHE A N 1
ATOM 805 C CA . PHE A 1 102 ? -5.375 2.18 10.359 1 93.06 102 PHE A CA 1
ATOM 806 C C . PHE A 1 102 ? -4.871 1.612 11.68 1 93.06 102 PHE A C 1
ATOM 808 O O . PHE A 1 102 ? -4.668 0.403 11.805 1 93.06 102 PHE A O 1
ATOM 815 N N . GLY A 1 103 ? -4.676 2.447 12.625 1 93.06 103 GLY A N 1
ATOM 816 C CA . GLY A 1 103 ? -4.238 1.985 13.93 1 93.06 103 GLY A CA 1
ATOM 817 C C . GLY A 1 103 ? -2.826 1.434 13.93 1 93.06 103 GLY A C 1
ATOM 818 O O . GLY A 1 103 ? -2.555 0.4 14.539 1 93.06 103 GLY A O 1
ATOM 819 N N . CYS A 1 104 ? -1.94 2.078 13.203 1 92.12 104 CYS A N 1
ATOM 820 C CA . CYS A 1 104 ? -0.554 1.628 13.148 1 92.12 104 CYS A CA 1
ATOM 821 C C . CYS A 1 104 ? 0.198 2.012 14.414 1 92.12 104 CYS A C 1
ATOM 823 O O . CYS A 1 104 ? 0.213 3.182 14.805 1 92.12 104 CYS A O 1
ATOM 825 N N . SER A 1 105 ? 0.845 1.069 14.992 1 91.88 105 SER A N 1
ATOM 826 C CA . SER A 1 105 ? 1.612 1.317 16.203 1 91.88 105 SER A CA 1
ATOM 827 C C . SER A 1 105 ? 2.85 2.16 15.914 1 91.88 105 SER A C 1
ATOM 829 O O . SER A 1 105 ? 3.375 2.141 14.797 1 91.88 105 SER A O 1
ATOM 831 N N . ALA A 1 106 ? 3.307 2.832 16.938 1 89.31 106 ALA A N 1
ATOM 832 C CA . ALA A 1 106 ? 4.488 3.678 16.797 1 89.31 106 ALA A CA 1
ATOM 833 C C . ALA A 1 106 ? 5.73 2.846 16.484 1 89.31 106 ALA A C 1
ATOM 835 O O . ALA A 1 106 ? 5.875 1.727 16.984 1 89.31 106 ALA A O 1
ATOM 836 N N . ARG A 1 107 ? 6.598 3.373 15.602 1 86.19 107 ARG A N 1
ATOM 837 C CA . ARG A 1 107 ? 7.902 2.811 15.281 1 86.19 107 ARG A CA 1
ATOM 838 C C . ARG A 1 107 ? 7.766 1.513 14.492 1 86.19 107 ARG A C 1
ATOM 840 O O . ARG A 1 107 ? 8.625 0.631 14.578 1 86.19 107 ARG A O 1
ATOM 847 N N . LYS A 1 108 ? 6.668 1.328 13.961 1 86.5 108 LYS A N 1
ATOM 848 C CA . LYS A 1 108 ? 6.473 0.232 13.016 1 86.5 108 LYS A CA 1
ATOM 849 C C . LYS A 1 108 ? 6.73 0.688 11.586 1 86.5 108 LYS A C 1
ATOM 851 O O . LYS A 1 108 ? 6.82 1.888 11.312 1 86.5 108 LYS A O 1
ATOM 856 N N . PRO A 1 109 ? 6.906 -0.181 10.648 1 81.44 109 PRO A N 1
ATOM 857 C CA . PRO A 1 109 ? 7.262 0.166 9.266 1 81.44 109 PRO A CA 1
ATOM 858 C C . PRO A 1 109 ? 6.273 1.143 8.633 1 81.44 109 PRO A C 1
ATOM 860 O O . PRO A 1 109 ? 6.68 2.037 7.887 1 81.44 109 PRO A O 1
ATOM 863 N N . MET A 1 110 ? 5.055 1.04 9.008 1 88.25 110 MET A N 1
ATOM 864 C CA . MET A 1 110 ? 4.039 1.896 8.398 1 88.25 110 MET A CA 1
ATOM 865 C C . MET A 1 110 ? 3.76 3.115 9.273 1 88.25 110 MET A C 1
ATOM 867 O O . MET A 1 110 ? 2.854 3.896 8.984 1 88.25 110 MET A O 1
ATOM 871 N N . ASN A 1 111 ? 4.527 3.203 10.328 1 88.94 111 ASN A N 1
ATOM 872 C CA . ASN A 1 111 ? 4.449 4.359 11.219 1 88.94 111 ASN A CA 1
ATOM 873 C C . ASN A 1 111 ? 5.816 4.719 11.789 1 88.94 111 ASN A C 1
ATOM 875 O O . ASN A 1 111 ? 6.035 4.609 13 1 88.94 111 ASN A O 1
ATOM 879 N N . PRO A 1 112 ? 6.629 5.16 10.883 1 83.25 112 PRO A N 1
ATOM 880 C CA . PRO A 1 112 ? 7.957 5.527 11.383 1 83.25 112 PRO A CA 1
ATOM 881 C C . PRO A 1 112 ? 7.914 6.691 12.375 1 83.25 112 PRO A C 1
ATOM 883 O O . PRO A 1 112 ? 7.004 7.523 12.312 1 83.25 112 PRO A O 1
ATOM 886 N N . GLN A 1 113 ? 8.82 6.656 13.211 1 82 113 GLN A N 1
ATOM 887 C CA . GLN A 1 113 ? 8.906 7.676 14.25 1 82 113 GLN A CA 1
ATOM 888 C C . GLN A 1 113 ? 9.109 9.062 13.648 1 82 113 GLN A C 1
ATOM 890 O O . GLN A 1 113 ? 8.438 10.016 14.031 1 82 113 GLN A O 1
ATOM 895 N N . GLU A 1 114 ? 10.102 9.109 12.797 1 78.12 114 GLU A N 1
ATOM 896 C CA . GLU A 1 114 ? 10.383 10.398 12.172 1 78.12 114 GLU A CA 1
ATOM 897 C C . GLU A 1 114 ? 9.539 10.594 10.914 1 78.12 114 GLU A C 1
ATOM 899 O O . GLU A 1 114 ? 9.602 9.789 9.984 1 78.12 114 GLU A O 1
ATOM 904 N N . LYS A 1 115 ? 8.594 11.484 11.016 1 81.69 115 LYS A N 1
ATOM 905 C CA . LYS A 1 115 ? 7.754 11.844 9.875 1 81.69 115 LYS A CA 1
ATOM 906 C C . LYS A 1 115 ? 8.07 13.242 9.375 1 81.69 115 LYS A C 1
ATOM 908 O O . LYS A 1 115 ? 8.492 14.109 10.148 1 81.69 115 LYS A O 1
ATOM 913 N N . CYS A 1 116 ? 7.996 13.25 8.031 1 68.88 116 CYS A N 1
ATOM 914 C CA . CYS A 1 116 ? 8.117 14.586 7.457 1 68.88 116 CYS A CA 1
ATOM 915 C C . CYS A 1 116 ? 6.887 15.43 7.781 1 68.88 116 CYS A C 1
ATOM 917 O O . CYS A 1 116 ? 5.766 15.062 7.422 1 68.88 116 CYS A O 1
ATOM 919 N N . THR A 1 117 ? 6.895 16.141 8.844 1 60.53 117 THR A N 1
ATOM 920 C CA . THR A 1 117 ? 5.781 17.031 9.156 1 60.53 117 THR A CA 1
ATOM 921 C C . THR A 1 117 ? 6.027 18.422 8.586 1 60.53 117 THR A C 1
ATOM 923 O O . THR A 1 117 ? 7.172 18.891 8.531 1 60.53 117 THR A O 1
ATOM 926 N N . PHE A 1 118 ? 5.035 18.703 7.613 1 54.81 118 PHE A N 1
ATOM 927 C CA . PHE A 1 118 ? 5.102 20.094 7.145 1 54.81 118 PHE A CA 1
ATOM 928 C C . PHE A 1 118 ? 4.535 21.047 8.188 1 54.81 118 PHE A C 1
ATOM 930 O O . PHE A 1 118 ? 3.506 20.766 8.805 1 54.81 118 PHE A O 1
ATOM 937 N N . TRP A 1 119 ? 5.379 21.453 9.133 1 41.94 119 TRP A N 1
ATOM 938 C CA . TRP A 1 119 ? 4.945 22.438 10.117 1 41.94 119 TRP A CA 1
ATOM 939 C C . TRP A 1 119 ? 4.016 23.469 9.477 1 41.94 119 TRP A C 1
ATOM 941 O O . TRP A 1 119 ? 4.145 23.766 8.289 1 41.94 119 TRP A O 1
ATOM 951 N N . MET B 1 1 ? 6.879 -32.719 6.074 1 27.3 1 MET B N 1
ATOM 952 C CA . MET B 1 1 ? 6.738 -31.312 5.723 1 27.3 1 MET B CA 1
ATOM 953 C C . MET B 1 1 ? 7.891 -30.859 4.836 1 27.3 1 MET B C 1
ATOM 955 O O . MET B 1 1 ? 8.055 -29.656 4.594 1 27.3 1 MET B O 1
ATOM 959 N N . ASN B 1 2 ? 8.859 -31.859 4.508 1 30.58 2 ASN B N 1
ATOM 960 C CA . ASN B 1 2 ? 10.031 -31.906 3.633 1 30.58 2 ASN B CA 1
ATOM 961 C C . ASN B 1 2 ? 9.633 -32.125 2.178 1 30.58 2 ASN B C 1
ATOM 963 O O . ASN B 1 2 ? 10.203 -33 1.502 1 30.58 2 ASN B O 1
ATOM 967 N N . ASP B 1 3 ? 8.438 -31.781 1.749 1 32.41 3 ASP B N 1
ATOM 968 C CA . ASP B 1 3 ? 8.055 -32.25 0.419 1 32.41 3 ASP B CA 1
ATOM 969 C C . ASP B 1 3 ? 8.992 -31.688 -0.649 1 32.41 3 ASP B C 1
ATOM 971 O O . ASP B 1 3 ? 9.102 -30.469 -0.799 1 32.41 3 ASP B O 1
ATOM 975 N N . PRO B 1 4 ? 9.852 -32.5 -1.175 1 40.84 4 PRO B N 1
ATOM 976 C CA . PRO B 1 4 ? 10.836 -32.156 -2.209 1 40.84 4 PRO B CA 1
ATOM 977 C C . PRO B 1 4 ? 10.234 -31.359 -3.359 1 40.84 4 PRO B C 1
ATOM 979 O O . PRO B 1 4 ? 10.945 -30.625 -4.047 1 40.84 4 PRO B O 1
ATOM 982 N N . SER B 1 5 ? 8.992 -31.766 -3.701 1 39.62 5 SER B N 1
ATOM 983 C CA . SER B 1 5 ? 8.367 -31.078 -4.82 1 39.62 5 SER B CA 1
ATOM 984 C C . SER B 1 5 ? 8.297 -29.578 -4.566 1 39.62 5 SER B C 1
ATOM 986 O O . SER B 1 5 ? 8.344 -28.781 -5.508 1 39.62 5 SER B O 1
ATOM 988 N N . PHE B 1 6 ? 8.117 -29.344 -3.412 1 40.28 6 PHE B N 1
ATOM 989 C CA . PHE B 1 6 ? 8.164 -27.938 -3.031 1 40.28 6 PHE B CA 1
ATOM 990 C C . PHE B 1 6 ? 9.562 -27.375 -3.256 1 40.28 6 PHE B C 1
ATOM 992 O O . PHE B 1 6 ? 9.711 -26.234 -3.734 1 40.28 6 PHE B O 1
ATOM 999 N N . GLN B 1 7 ? 10.555 -28.203 -3.078 1 37.59 7 GLN B N 1
ATOM 1000 C CA . GLN B 1 7 ? 11.945 -27.812 -3.277 1 37.59 7 GLN B CA 1
ATOM 1001 C C . GLN B 1 7 ? 12.258 -27.625 -4.758 1 37.59 7 GLN B C 1
ATOM 1003 O O . GLN B 1 7 ? 12.953 -26.672 -5.141 1 37.59 7 GLN B O 1
ATOM 1008 N N . LEU B 1 8 ? 11.938 -28.672 -5.516 1 38.09 8 LEU B N 1
ATOM 1009 C CA . LEU B 1 8 ? 12.219 -28.672 -6.945 1 38.09 8 LEU B CA 1
ATOM 1010 C C . LEU B 1 8 ? 11.508 -27.5 -7.637 1 38.09 8 LEU B C 1
ATOM 1012 O O . LEU B 1 8 ? 12.086 -26.859 -8.508 1 38.09 8 LEU B O 1
ATOM 1016 N N . SER B 1 9 ? 10.172 -27.406 -7.328 1 36.91 9 SER B N 1
ATOM 1017 C CA . SER B 1 9 ? 9.453 -26.328 -7.996 1 36.91 9 SER B CA 1
ATOM 1018 C C . SER B 1 9 ? 10.031 -24.969 -7.633 1 36.91 9 SER B C 1
ATOM 1020 O O . SER B 1 9 ? 10.008 -24.031 -8.445 1 36.91 9 SER B O 1
ATOM 1022 N N . LEU B 1 10 ? 10.656 -24.906 -6.562 1 38.5 10 LEU B N 1
ATOM 1023 C CA . LEU B 1 10 ? 11.43 -23.734 -6.191 1 38.5 10 LEU B CA 1
ATOM 1024 C C . LEU B 1 10 ? 12.695 -23.625 -7.035 1 38.5 10 LEU B C 1
ATOM 1026 O O . LEU B 1 10 ? 13.125 -22.531 -7.375 1 38.5 10 LEU B O 1
ATOM 1030 N N . ARG B 1 11 ? 13.359 -24.781 -7.262 1 35.84 11 ARG B N 1
ATOM 1031 C CA . ARG B 1 11 ? 14.602 -24.797 -8.031 1 35.84 11 ARG B CA 1
ATOM 1032 C C . ARG B 1 11 ? 14.352 -24.359 -9.477 1 35.84 11 ARG B C 1
ATOM 1034 O O . ARG B 1 11 ? 15.117 -23.578 -10.039 1 35.84 11 ARG B O 1
ATOM 1041 N N . GLY B 1 12 ? 13.5 -25.125 -10.242 1 36.16 12 GLY B N 1
ATOM 1042 C CA . GLY B 1 12 ? 13.156 -24.734 -11.602 1 36.16 12 GLY B CA 1
ATOM 1043 C C . GLY B 1 12 ? 12.625 -23.312 -11.688 1 36.16 12 GLY B C 1
ATOM 1044 O O . GLY B 1 12 ? 12.461 -22.781 -12.781 1 36.16 12 GLY B O 1
ATOM 1045 N N . GLN B 1 13 ? 11.836 -23.109 -10.836 1 35.81 13 GLN B N 1
ATOM 1046 C CA . GLN B 1 13 ? 11.273 -21.766 -10.766 1 35.81 13 GLN B CA 1
ATOM 1047 C C . GLN B 1 13 ? 12.367 -20.719 -10.641 1 35.81 13 GLN B C 1
ATOM 1049 O O . GLN B 1 13 ? 12.609 -20.188 -9.555 1 35.81 13 GLN B O 1
ATOM 1054 N N . LYS B 1 14 ? 13.469 -21.141 -10.977 1 36.19 14 LYS B N 1
ATOM 1055 C CA . LYS B 1 14 ? 14.625 -20.266 -11.156 1 36.19 14 LYS B CA 1
ATOM 1056 C C . LYS B 1 14 ? 14.188 -18.875 -11.625 1 36.19 14 LYS B C 1
ATOM 1058 O O . LYS B 1 14 ? 13.445 -18.75 -12.594 1 36.19 14 LYS B O 1
ATOM 1063 N N . GLU B 1 15 ? 14.477 -17.844 -10.875 1 41.81 15 GLU B N 1
ATOM 1064 C CA . GLU B 1 15 ? 14.328 -16.469 -10.406 1 41.81 15 GLU B CA 1
ATOM 1065 C C . GLU B 1 15 ? 14.453 -15.469 -11.555 1 41.81 15 GLU B C 1
ATOM 1067 O O . GLU B 1 15 ? 15.531 -15.305 -12.125 1 41.81 15 GLU B O 1
ATOM 1072 N N . THR B 1 16 ? 13.898 -15.742 -12.672 1 37.44 16 THR B N 1
ATOM 1073 C CA . THR B 1 16 ? 14.086 -14.406 -13.234 1 37.44 16 THR B CA 1
ATOM 1074 C C . THR B 1 16 ? 13.648 -13.336 -12.242 1 37.44 16 THR B C 1
ATOM 1076 O O . THR B 1 16 ? 12.461 -13.016 -12.148 1 37.44 16 THR B O 1
ATOM 1079 N N . LEU B 1 17 ? 14.086 -13.414 -10.953 1 46.41 17 LEU B N 1
ATOM 1080 C CA . LEU B 1 17 ? 13.984 -12.289 -10.031 1 46.41 17 LEU B CA 1
ATOM 1081 C C . LEU B 1 17 ? 14.25 -10.969 -10.742 1 46.41 17 LEU B C 1
ATOM 1083 O O . LEU B 1 17 ? 15.188 -10.867 -11.539 1 46.41 17 LEU B O 1
ATOM 1087 N N . ARG B 1 18 ? 13.211 -10.359 -11.016 1 49.5 18 ARG B N 1
ATOM 1088 C CA . ARG B 1 18 ? 13.641 -9.047 -11.469 1 49.5 18 ARG B CA 1
ATOM 1089 C C . ARG B 1 18 ? 14.844 -8.555 -10.664 1 49.5 18 ARG B C 1
ATOM 1091 O O . ARG B 1 18 ? 14.922 -8.789 -9.461 1 49.5 18 ARG B O 1
ATOM 1098 N N . ASP B 1 19 ? 15.883 -8.359 -11.289 1 50.25 19 ASP B N 1
ATOM 1099 C CA . ASP B 1 19 ? 17.078 -7.758 -10.719 1 50.25 19 ASP B CA 1
ATOM 1100 C C . ASP B 1 19 ? 16.734 -6.863 -9.531 1 50.25 19 ASP B C 1
ATOM 1102 O O . ASP B 1 19 ? 17.609 -6.473 -8.758 1 50.25 19 ASP B O 1
ATOM 1106 N N . GLU B 1 20 ? 15.297 -6.684 -9.289 1 55.69 20 GLU B N 1
ATOM 1107 C CA . GLU B 1 20 ? 15.016 -5.648 -8.297 1 55.69 20 GLU B CA 1
ATOM 1108 C C . GLU B 1 20 ? 14.344 -6.234 -7.062 1 55.69 20 GLU B C 1
ATOM 1110 O O . GLU B 1 20 ? 13.961 -5.5 -6.148 1 55.69 20 GLU B O 1
ATOM 1115 N N . LEU B 1 21 ? 14.203 -7.594 -7.062 1 69.75 21 LEU B N 1
ATOM 1116 C CA . LEU B 1 21 ? 13.57 -8.125 -5.863 1 69.75 21 LEU B CA 1
ATOM 1117 C C . LEU B 1 21 ? 14.617 -8.656 -4.887 1 69.75 21 LEU B C 1
ATOM 1119 O O . LEU B 1 21 ? 15.289 -9.648 -5.172 1 69.75 21 LEU B O 1
ATOM 1123 N N . ASP B 1 22 ? 14.812 -8 -3.912 1 77.31 22 ASP B N 1
ATOM 1124 C CA . ASP B 1 22 ? 15.758 -8.484 -2.91 1 77.31 22 ASP B CA 1
ATOM 1125 C C . ASP B 1 22 ? 15.188 -9.68 -2.152 1 77.31 22 ASP B C 1
ATOM 1127 O O . ASP B 1 22 ? 14.047 -10.086 -2.387 1 77.31 22 ASP B O 1
ATOM 1131 N N . SER B 1 23 ? 15.961 -10.375 -1.429 1 80.75 23 SER B N 1
ATOM 1132 C CA . SER B 1 23 ? 15.609 -11.625 -0.771 1 80.75 23 SER B CA 1
ATOM 1133 C C . SER B 1 23 ? 14.406 -11.453 0.145 1 80.75 23 SER B C 1
ATOM 1135 O O . SER B 1 23 ? 13.562 -12.344 0.241 1 80.75 23 SER B O 1
ATOM 1137 N N . ALA B 1 24 ? 14.312 -10.352 0.73 1 82.19 24 ALA B N 1
ATOM 1138 C CA . ALA B 1 24 ? 13.203 -10.109 1.646 1 82.19 24 ALA B CA 1
ATOM 1139 C C . ALA B 1 24 ? 11.883 -10 0.888 1 82.19 24 ALA B C 1
ATOM 1141 O O . ALA B 1 24 ? 10.891 -10.617 1.266 1 82.19 24 ALA B O 1
ATOM 1142 N N . ASN B 1 25 ? 11.969 -9.312 -0.187 1 84.25 25 ASN B N 1
ATOM 1143 C CA . ASN B 1 25 ? 10.773 -9.172 -1.01 1 84.25 25 ASN B CA 1
ATOM 1144 C C . ASN B 1 25 ? 10.406 -10.492 -1.681 1 84.25 25 ASN B C 1
ATOM 1146 O O . ASN B 1 25 ? 9.219 -10.789 -1.871 1 84.25 25 ASN B O 1
ATOM 1150 N N . LEU B 1 26 ? 11.422 -11.172 -2.006 1 85.06 26 LEU B N 1
ATOM 1151 C CA . LEU B 1 26 ? 11.148 -12.477 -2.598 1 85.06 26 LEU B CA 1
ATOM 1152 C C . LEU B 1 26 ? 10.438 -13.391 -1.603 1 85.06 26 LEU B C 1
ATOM 1154 O O . LEU B 1 26 ? 9.461 -14.062 -1.952 1 85.06 26 LEU B O 1
ATOM 1158 N N . ALA B 1 27 ? 10.977 -13.469 -0.435 1 86.81 27 ALA B N 1
ATOM 1159 C CA . ALA B 1 27 ? 10.344 -14.266 0.614 1 86.81 27 ALA B CA 1
ATOM 1160 C C . ALA B 1 27 ? 8.906 -13.82 0.855 1 86.81 27 ALA B C 1
ATOM 1162 O O . ALA B 1 27 ? 8.008 -14.648 0.994 1 86.81 27 ALA B O 1
ATOM 1163 N N . ASP B 1 28 ? 8.688 -12.555 0.881 1 88.94 28 ASP B N 1
ATOM 1164 C CA . ASP B 1 28 ? 7.34 -12.023 1.071 1 88.94 28 ASP B CA 1
ATOM 1165 C C . ASP B 1 28 ? 6.426 -12.406 -0.091 1 88.94 28 ASP B C 1
ATOM 1167 O O . ASP B 1 28 ? 5.254 -12.727 0.113 1 88.94 28 ASP B O 1
ATOM 1171 N N . LEU B 1 29 ? 6.973 -12.359 -1.294 1 90.62 29 LEU B N 1
ATOM 1172 C CA . LEU B 1 29 ? 6.191 -12.727 -2.471 1 90.62 29 LEU B CA 1
ATOM 1173 C C . LEU B 1 29 ? 5.746 -14.18 -2.396 1 90.62 29 LEU B C 1
ATOM 1175 O O . LEU B 1 29 ? 4.574 -14.484 -2.619 1 90.62 29 LEU B O 1
ATOM 1179 N N . VAL B 1 30 ? 6.656 -15.008 -2.102 1 89.75 30 VAL B N 1
ATOM 1180 C CA . VAL B 1 30 ? 6.34 -16.438 -1.991 1 89.75 30 VAL B CA 1
ATOM 1181 C C . VAL B 1 30 ? 5.281 -16.641 -0.909 1 89.75 30 VAL B C 1
ATOM 1183 O O . VAL B 1 30 ? 4.305 -17.359 -1.119 1 89.75 30 VAL B O 1
ATOM 1186 N N . GLY B 1 31 ? 5.473 -16.031 0.194 1 92.88 31 GLY B N 1
ATOM 1187 C CA . GLY B 1 31 ? 4.547 -16.172 1.309 1 92.88 31 GLY B CA 1
ATOM 1188 C C . GLY B 1 31 ? 3.141 -15.711 0.972 1 92.88 31 GLY B C 1
ATOM 1189 O 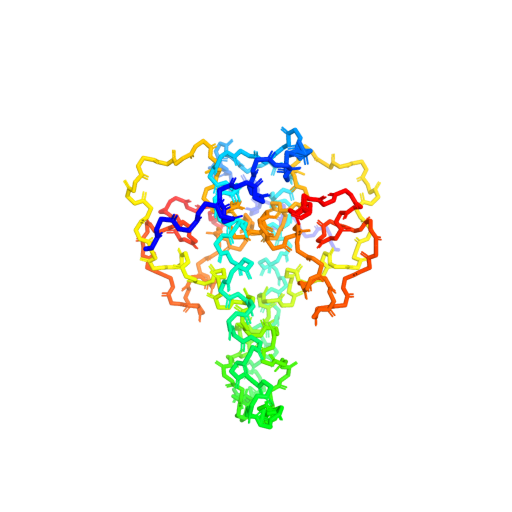O . GLY B 1 31 ? 2.17 -16.422 1.257 1 92.88 31 GLY B O 1
ATOM 1190 N N . ILE B 1 32 ? 3.031 -14.539 0.434 1 94.38 32 ILE B N 1
ATOM 1191 C CA . ILE B 1 32 ? 1.696 -14.016 0.181 1 94.38 32 ILE B CA 1
ATOM 1192 C C . ILE B 1 32 ? 1.021 -14.82 -0.922 1 94.38 32 ILE B C 1
ATOM 1194 O O . ILE B 1 32 ? -0.2 -15 -0.916 1 94.38 32 ILE B O 1
ATOM 1198 N N . LYS B 1 33 ? 1.757 -15.367 -1.891 1 93.62 33 LYS B N 1
ATOM 1199 C CA . LYS B 1 33 ? 1.17 -16.219 -2.916 1 93.62 33 LYS B CA 1
ATOM 1200 C C . LYS B 1 33 ? 0.55 -17.469 -2.299 1 93.62 33 LYS B C 1
ATOM 1202 O O . LYS B 1 33 ? -0.577 -17.844 -2.637 1 93.62 33 LYS B O 1
ATOM 1207 N N . MET B 1 34 ? 1.312 -18.094 -1.44 1 95.31 34 MET B N 1
ATOM 1208 C CA . MET B 1 34 ? 0.803 -19.281 -0.761 1 95.31 34 MET B CA 1
ATOM 1209 C C . MET B 1 34 ? -0.428 -18.938 0.073 1 95.31 34 MET B C 1
ATOM 1211 O O . MET B 1 34 ? -1.419 -19.672 0.05 1 95.31 34 MET B O 1
ATOM 1215 N N . ALA B 1 35 ? -0.371 -17.906 0.825 1 96.56 35 ALA B N 1
ATOM 1216 C CA . ALA B 1 35 ? -1.49 -17.484 1.66 1 96.56 35 ALA B CA 1
ATOM 1217 C C . ALA B 1 35 ? -2.721 -17.172 0.812 1 96.56 35 ALA B C 1
ATOM 1219 O O . ALA B 1 35 ? -3.848 -17.484 1.202 1 96.56 35 ALA B O 1
ATOM 1220 N N . TYR B 1 36 ? -2.475 -16.531 -0.342 1 95.62 36 TYR B N 1
ATOM 1221 C CA . TYR B 1 36 ? -3.6 -16.172 -1.206 1 95.62 36 TYR B CA 1
ATOM 1222 C C . TYR B 1 36 ? -4.25 -17.438 -1.78 1 95.62 36 TYR B C 1
ATOM 1224 O O . TYR B 1 36 ? -5.477 -17.5 -1.896 1 95.62 36 TYR B O 1
ATOM 1232 N N . ASP B 1 37 ? -3.479 -18.406 -2.188 1 93.5 37 ASP B N 1
ATOM 1233 C CA . ASP B 1 37 ? -4.012 -19.672 -2.691 1 93.5 37 ASP B CA 1
ATOM 1234 C C . ASP B 1 37 ? -4.898 -20.344 -1.65 1 93.5 37 ASP B C 1
ATOM 1236 O O . ASP B 1 37 ? 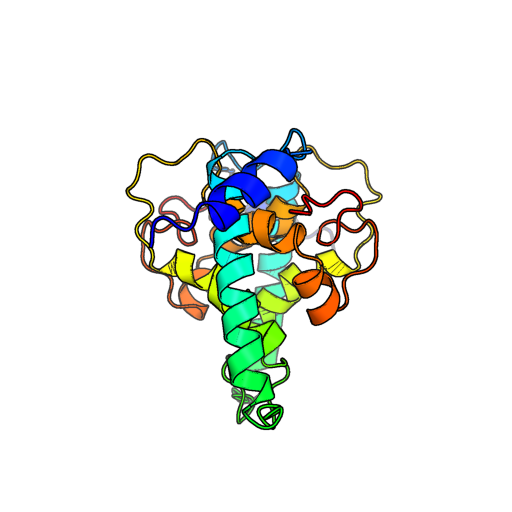-5.984 -20.828 -1.976 1 93.5 37 ASP B O 1
ATOM 1240 N N . ALA B 1 38 ? -4.449 -20.422 -0.492 1 94.44 38 ALA B N 1
ATOM 1241 C CA . ALA B 1 38 ? -5.238 -20.984 0.597 1 94.44 38 ALA B CA 1
ATOM 1242 C C . ALA B 1 38 ? -6.52 -20.172 0.821 1 94.44 38 ALA B C 1
ATOM 1244 O O . ALA B 1 38 ? -7.59 -20.75 1.022 1 94.44 38 ALA B O 1
ATOM 1245 N N . PHE B 1 39 ? -6.383 -18.844 0.836 1 93.5 39 PHE B N 1
ATOM 1246 C CA . PHE B 1 39 ? -7.52 -17.953 0.989 1 93.5 39 PHE B CA 1
ATOM 1247 C C . PHE B 1 39 ? -8.57 -18.203 -0.085 1 93.5 39 PHE B C 1
ATOM 1249 O O . PHE B 1 39 ? -9.766 -18.281 0.209 1 93.5 39 PHE B O 1
ATOM 1256 N N . GLN B 1 40 ? -8.125 -18.359 -1.311 1 91.62 40 GLN B N 1
ATOM 1257 C CA . GLN B 1 40 ? -9.047 -18.594 -2.418 1 91.62 40 GLN B CA 1
ATOM 1258 C C . GLN B 1 40 ? -9.789 -19.922 -2.234 1 91.62 40 GLN B C 1
ATOM 1260 O O . GLN B 1 40 ? -10.969 -20.031 -2.564 1 91.62 40 GLN B O 1
ATOM 1265 N N . TYR B 1 41 ? -9.102 -20.875 -1.789 1 88.88 41 TYR B N 1
ATOM 1266 C CA . TYR B 1 41 ? -9.719 -22.156 -1.517 1 88.88 41 TYR B CA 1
ATOM 1267 C C . TYR B 1 41 ? -10.852 -22.031 -0.501 1 88.88 41 TYR B C 1
ATOM 1269 O O . TYR B 1 41 ? -11.93 -22.594 -0.686 1 88.88 41 TYR B O 1
ATOM 1277 N N . LEU B 1 42 ? -10.703 -21.25 0.515 1 87.06 42 LEU B N 1
ATOM 1278 C CA . LEU B 1 42 ? -11.68 -21.062 1.581 1 87.06 42 LEU B CA 1
ATOM 1279 C C . LEU B 1 42 ? -12.891 -20.281 1.079 1 87.06 42 LEU B C 1
ATOM 1281 O O . LEU B 1 42 ? -14.031 -20.594 1.42 1 87.06 42 LEU B O 1
ATOM 1285 N N . VAL B 1 43 ? -12.68 -19.266 0.313 1 85.44 43 VAL B N 1
ATOM 1286 C CA . VAL B 1 43 ? -13.742 -18.391 -0.176 1 85.44 43 VAL B CA 1
ATOM 1287 C C . VAL B 1 43 ? -14.594 -19.141 -1.204 1 85.44 43 VAL B C 1
ATOM 1289 O O . VAL B 1 43 ? -15.812 -18.953 -1.268 1 85.44 43 VAL B O 1
ATOM 1292 N N . SER B 1 44 ? -13.945 -19.828 -2.061 1 80.75 44 SER B N 1
ATOM 1293 C CA . SER B 1 44 ? -14.672 -20.594 -3.062 1 80.75 44 SER B CA 1
ATOM 1294 C C . SER B 1 44 ? -15.648 -21.578 -2.41 1 80.75 44 SER B C 1
ATOM 1296 O O . SER B 1 44 ? -16.688 -21.891 -2.982 1 80.75 44 SER B O 1
ATOM 1298 N N . GLU B 1 45 ? -15.266 -21.953 -1.329 1 75.25 45 GLU B N 1
ATOM 1299 C CA . GLU B 1 45 ? -16.141 -22.859 -0.601 1 75.25 45 GLU B CA 1
ATOM 1300 C C . GLU B 1 45 ? -17.297 -22.109 0.052 1 75.25 45 GLU B C 1
ATOM 1302 O O . GLU B 1 45 ? -18.375 -22.672 0.285 1 75.25 45 GLU B O 1
ATOM 1307 N N . GLN B 1 46 ? -16.859 -20.875 0.369 1 67.38 46 GLN B N 1
ATOM 1308 C CA . GLN B 1 46 ? -17.875 -20.047 1 1 67.38 46 GLN B CA 1
ATOM 1309 C C . GLN B 1 46 ? -18.562 -19.141 -0.02 1 67.38 46 GLN B C 1
ATOM 1311 O O . GLN B 1 46 ? -17.969 -18.797 -1.048 1 67.38 46 GLN B O 1
ATOM 1316 N N . ARG B 1 47 ? -19.656 -19.156 -0.323 1 56.09 47 ARG B N 1
ATOM 1317 C CA . ARG B 1 47 ? -20.344 -18.297 -1.284 1 56.09 47 ARG B CA 1
ATOM 1318 C C . ARG B 1 47 ? -19.781 -16.891 -1.264 1 56.09 47 ARG B C 1
ATOM 1320 O O . ARG B 1 47 ? -19.375 -16.391 -0.209 1 56.09 47 ARG B O 1
ATOM 1327 N N . ASP B 1 48 ? -19.266 -16.438 -2.484 1 52.16 48 ASP B N 1
ATOM 1328 C CA . ASP B 1 48 ? -18.703 -15.117 -2.711 1 52.16 48 ASP B CA 1
ATOM 1329 C C . ASP B 1 48 ? -19.375 -14.07 -1.838 1 52.16 48 ASP B C 1
ATOM 1331 O O . ASP B 1 48 ? -20.562 -13.766 -2.027 1 52.16 48 ASP B O 1
ATOM 1335 N N . GLN B 1 49 ? -19.328 -14.367 -0.613 1 48.31 49 GLN B N 1
ATOM 1336 C CA . GLN B 1 49 ? -20.016 -13.336 0.161 1 48.31 49 GLN B CA 1
ATOM 1337 C C . GLN B 1 49 ? -19.469 -11.945 -0.17 1 48.31 49 GLN B C 1
ATOM 1339 O O . GLN B 1 49 ? -18.266 -11.695 -0.02 1 48.31 49 GLN B O 1
ATOM 1344 N N . ASN B 1 50 ? -19.828 -11.586 -1.398 1 50.34 50 ASN B N 1
ATOM 1345 C CA . ASN B 1 50 ? -19.672 -10.141 -1.533 1 50.34 50 ASN B CA 1
ATOM 1346 C C . ASN B 1 50 ? -20.062 -9.414 -0.249 1 50.34 50 ASN B C 1
ATOM 1348 O O . ASN B 1 50 ? -21.141 -9.625 0.287 1 50.34 50 ASN B O 1
ATOM 1352 N N . LEU B 1 51 ? -19.266 -9.344 0.643 1 48.12 51 LEU B N 1
ATOM 1353 C CA . LEU B 1 51 ? -19.656 -8.594 1.831 1 48.12 51 LEU B CA 1
ATOM 1354 C C . LEU B 1 51 ? -20.562 -7.422 1.46 1 48.12 51 LEU B C 1
ATOM 1356 O O . LEU B 1 51 ? -20.156 -6.539 0.702 1 48.12 51 LEU B O 1
ATOM 1360 N N . ALA B 1 52 ? -21.781 -7.691 1.383 1 45.06 52 ALA B N 1
ATOM 1361 C CA . ALA B 1 52 ? -22.812 -6.688 1.186 1 45.06 52 ALA B CA 1
ATOM 1362 C C . ALA B 1 52 ? -22.422 -5.359 1.823 1 45.06 52 ALA B C 1
ATOM 1364 O O . ALA B 1 52 ? -22.047 -5.316 2.994 1 45.06 52 ALA B O 1
ATOM 1365 N N . GLY B 1 53 ? -22.281 -4.488 0.782 1 48.53 53 GLY B N 1
ATOM 1366 C CA . GLY B 1 53 ? -22.125 -3.113 1.225 1 48.53 53 GLY B CA 1
ATOM 1367 C C . GLY B 1 53 ? -20.688 -2.639 1.187 1 48.53 53 GLY B C 1
ATOM 1368 O O . GLY B 1 53 ? -20.406 -1.486 1.518 1 48.53 53 GLY B O 1
ATOM 1369 N N . LEU B 1 54 ? -19.828 -3.844 0.986 1 53 54 LEU B N 1
ATOM 1370 C CA . LEU B 1 54 ? -18.453 -3.338 1.024 1 53 54 LEU B CA 1
ATOM 1371 C C . LEU B 1 54 ? -18.031 -2.811 -0.343 1 53 54 LEU B C 1
ATOM 1373 O O . LEU B 1 54 ? -18.422 -3.365 -1.374 1 53 54 LEU B O 1
ATOM 1377 N N . ASP B 1 55 ? -17.594 -1.637 -0.411 1 64.44 55 ASP B N 1
ATOM 1378 C CA . ASP B 1 55 ? -17.047 -1.02 -1.613 1 64.44 55 ASP B CA 1
ATOM 1379 C C . ASP B 1 55 ? -15.844 -1.804 -2.133 1 64.44 55 ASP B C 1
ATOM 1381 O O . ASP B 1 55 ? -15.391 -1.584 -3.258 1 64.44 55 ASP B O 1
ATOM 1385 N N . MET B 1 56 ? -15.43 -2.891 -1.352 1 79.75 56 MET B N 1
ATOM 1386 C CA . MET B 1 56 ? -14.305 -3.701 -1.79 1 79.75 56 MET B CA 1
ATOM 1387 C C . MET B 1 56 ? -14.648 -5.188 -1.757 1 79.75 56 MET B C 1
ATOM 1389 O O . MET B 1 56 ? -15.359 -5.641 -0.858 1 79.75 56 MET B O 1
ATOM 1393 N N . SER B 1 57 ? -14.227 -6.02 -2.674 1 86.38 57 SER B N 1
ATOM 1394 C CA . SER B 1 57 ? -14.375 -7.469 -2.689 1 86.38 57 SER B CA 1
ATOM 1395 C C . SER B 1 57 ? -13.523 -8.125 -1.603 1 86.38 57 SER B C 1
ATOM 1397 O O . SER B 1 57 ? -12.648 -7.48 -1.024 1 86.38 57 SER B O 1
ATOM 1399 N N . VAL B 1 58 ? -13.727 -9.352 -1.373 1 87.06 58 VAL B N 1
ATOM 1400 C CA . VAL B 1 58 ? -12.953 -10.07 -0.368 1 87.06 58 VAL B CA 1
ATOM 1401 C C . VAL B 1 58 ? -11.5 -10.203 -0.827 1 87.06 58 VAL B C 1
ATOM 1403 O O . VAL B 1 58 ? -10.578 -10.219 -0.004 1 87.06 58 VAL B O 1
ATOM 1406 N N . GLN B 1 59 ? -11.242 -10.32 -2.141 1 91.12 59 GLN B N 1
ATOM 1407 C CA . GLN B 1 59 ? -9.883 -10.359 -2.678 1 91.12 59 GLN B CA 1
ATOM 1408 C C . GLN B 1 59 ? -9.156 -9.047 -2.439 1 91.12 59 GLN B C 1
ATOM 1410 O O . GLN B 1 59 ? -7.98 -9.039 -2.072 1 91.12 59 GLN B O 1
ATOM 1415 N N . GLN B 1 60 ? -9.883 -7.941 -2.664 1 91.56 60 GLN B N 1
ATOM 1416 C CA . GLN B 1 60 ? -9.312 -6.625 -2.4 1 91.56 60 GLN B CA 1
ATOM 1417 C C . GLN B 1 60 ? -8.969 -6.457 -0.924 1 91.56 60 GLN B C 1
ATOM 1419 O O . GLN B 1 60 ? -7.887 -5.973 -0.584 1 91.56 60 GLN B O 1
ATOM 1424 N N . LEU B 1 61 ? -9.852 -6.891 -0.102 1 89.44 61 LEU B N 1
ATOM 1425 C CA . LEU B 1 61 ? -9.641 -6.793 1.338 1 89.44 61 LEU B CA 1
ATOM 1426 C C . LEU B 1 61 ? -8.438 -7.629 1.765 1 89.44 61 LEU B C 1
ATOM 1428 O O . LEU B 1 61 ? -7.691 -7.238 2.664 1 89.44 61 LEU B O 1
ATOM 1432 N N . PHE B 1 62 ? -8.32 -8.781 1.149 1 92.5 62 PHE B N 1
ATOM 1433 C CA . PHE B 1 62 ? -7.172 -9.633 1.435 1 92.5 62 PHE B CA 1
ATOM 1434 C C . PHE B 1 62 ? -5.871 -8.867 1.23 1 92.5 62 PHE B C 1
ATOM 1436 O O . PHE B 1 62 ? -5 -8.859 2.105 1 92.5 62 PH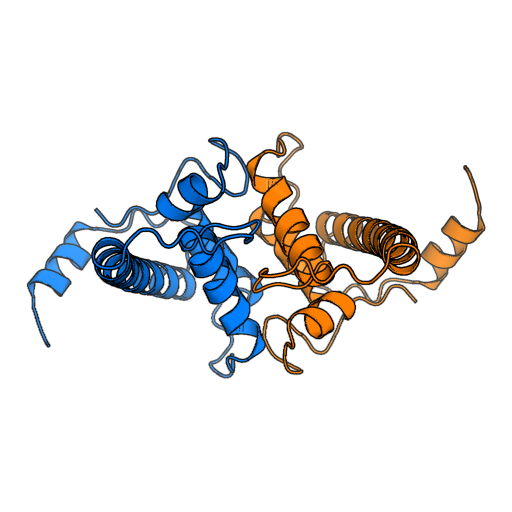E B O 1
ATOM 1443 N N . PHE B 1 63 ? -5.738 -8.141 0.112 1 94.19 63 PHE B N 1
ATOM 1444 C CA . PHE B 1 63 ? -4.5 -7.453 -0.229 1 94.19 63 PHE B CA 1
A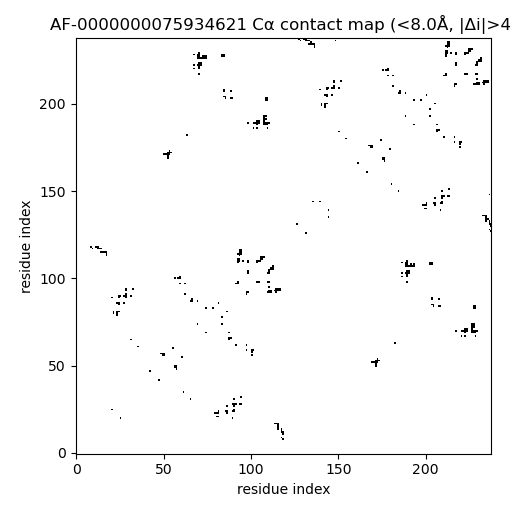TOM 1445 C C . PHE B 1 63 ? -4.297 -6.23 0.656 1 94.19 63 PHE B C 1
ATOM 1447 O O . PHE B 1 63 ? -3.17 -5.918 1.047 1 94.19 63 PHE B O 1
ATOM 1454 N N . VAL B 1 64 ? -5.34 -5.504 0.989 1 91.94 64 VAL B N 1
ATOM 1455 C CA . VAL B 1 64 ? -5.242 -4.359 1.891 1 91.94 64 VAL B CA 1
ATOM 1456 C C . VAL B 1 64 ? -4.766 -4.824 3.266 1 91.94 64 VAL B C 1
ATOM 1458 O O . VAL B 1 64 ? -3.859 -4.227 3.85 1 91.94 64 VAL B O 1
ATOM 1461 N N . ASN B 1 65 ? -5.371 -5.945 3.744 1 90.94 65 ASN B N 1
ATOM 1462 C CA . ASN B 1 65 ? -5.008 -6.457 5.062 1 90.94 65 ASN B CA 1
ATOM 1463 C C . ASN B 1 65 ? -3.564 -6.953 5.09 1 90.94 65 ASN B C 1
ATOM 1465 O O . ASN B 1 65 ? -2.887 -6.844 6.113 1 90.94 65 ASN B O 1
ATOM 1469 N N . TYR B 1 66 ? -3.158 -7.504 4.031 1 93 66 TYR B N 1
ATOM 1470 C CA . TYR B 1 66 ? -1.764 -7.918 3.943 1 93 66 TYR B CA 1
ATOM 1471 C C . TYR B 1 66 ? -0.828 -6.75 4.223 1 93 66 TYR B C 1
ATOM 1473 O O . TYR B 1 66 ? 0.147 -6.887 4.965 1 93 66 TYR B O 1
ATOM 1481 N N . CYS B 1 67 ? -1.064 -5.578 3.553 1 91.12 67 CYS B N 1
ATOM 1482 C CA . CYS B 1 67 ? -0.188 -4.426 3.742 1 91.12 67 CYS B CA 1
ATOM 1483 C C . CYS B 1 67 ? -0.307 -3.879 5.16 1 91.12 67 CYS B C 1
ATOM 1485 O O . CYS B 1 67 ? 0.684 -3.438 5.746 1 91.12 67 CYS B O 1
ATOM 1487 N N . LEU B 1 68 ? -1.484 -3.943 5.727 1 89.12 68 LEU B N 1
ATOM 1488 C CA . LEU B 1 68 ? -1.742 -3.379 7.047 1 89.12 68 LEU B CA 1
ATOM 1489 C C . LEU B 1 68 ? -1.061 -4.203 8.133 1 89.12 68 LEU B C 1
ATOM 1491 O O . LEU B 1 68 ? -0.912 -3.742 9.266 1 89.12 68 LEU B O 1
ATOM 1495 N N . LYS B 1 69 ? -0.675 -5.438 7.805 1 88.75 69 LYS B N 1
ATOM 1496 C CA . LYS B 1 69 ? 0.072 -6.238 8.773 1 88.75 69 LYS B CA 1
ATOM 1497 C C . LYS B 1 69 ? 1.32 -5.5 9.25 1 88.75 69 LYS B C 1
ATOM 1499 O O . LYS B 1 69 ? 1.719 -5.629 10.406 1 88.75 69 LYS B O 1
ATOM 1504 N N . TRP B 1 70 ? 1.859 -4.641 8.445 1 86.94 70 TRP B N 1
ATOM 1505 C CA . TRP B 1 70 ? 3.072 -3.898 8.773 1 86.94 70 TRP B CA 1
ATOM 1506 C C . TRP B 1 70 ? 2.76 -2.729 9.695 1 86.94 70 TRP B C 1
ATOM 1508 O O . TRP B 1 70 ? 3.668 -2.018 10.133 1 86.94 70 TRP B O 1
ATOM 1518 N N . CYS B 1 71 ? 1.537 -2.506 10 1 86.5 71 CYS B N 1
ATOM 1519 C CA . CYS B 1 71 ? 1.146 -1.526 11.008 1 86.5 71 CYS B CA 1
ATOM 1520 C C . CYS B 1 71 ? 1.456 -2.033 12.414 1 86.5 71 CYS B C 1
ATOM 1522 O O . CYS B 1 71 ? 1.502 -1.251 13.367 1 86.5 71 CYS B O 1
ATOM 1524 N N . SER B 1 72 ? 1.61 -3.303 12.539 1 85 72 SER B N 1
ATOM 1525 C CA . SER B 1 72 ? 1.784 -3.857 13.875 1 85 72 SER B CA 1
ATOM 1526 C C . SER B 1 72 ? 3.018 -4.754 13.945 1 85 72 SER B C 1
ATOM 1528 O O . SER B 1 72 ? 3.562 -4.984 15.031 1 85 72 SER B O 1
ATOM 1530 N N . GLU B 1 73 ? 3.318 -5.305 12.844 1 77.12 73 GLU B N 1
AT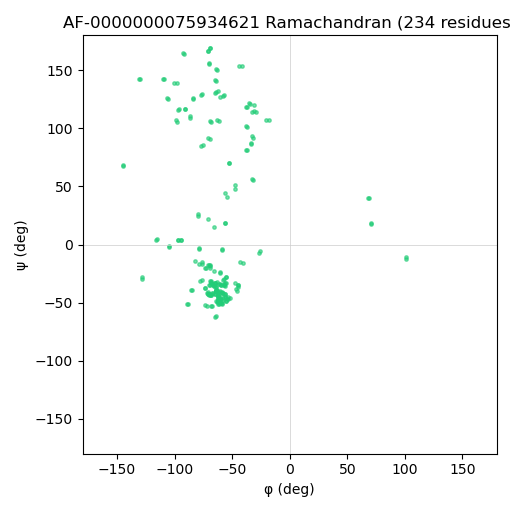OM 1531 C CA . GLU B 1 73 ? 4.426 -6.254 12.859 1 77.12 73 GLU B CA 1
ATOM 1532 C C . GLU B 1 73 ? 5.738 -5.562 13.219 1 77.12 73 GLU B C 1
ATOM 1534 O O . GLU B 1 73 ? 5.98 -4.426 12.812 1 77.12 73 GLU B O 1
ATOM 1539 N N . ASP B 1 74 ? 6.43 -6.227 14.211 1 61.44 74 ASP B N 1
ATOM 1540 C CA . ASP B 1 74 ? 7.738 -5.75 14.648 1 61.44 74 ASP B CA 1
ATOM 1541 C C . ASP B 1 74 ? 8.789 -5.945 13.555 1 61.44 74 ASP B C 1
ATOM 1543 O O . ASP B 1 74 ? 8.781 -6.961 12.859 1 61.44 74 ASP B O 1
ATOM 1547 N N . ASN B 1 75 ? 9.148 -4.793 12.922 1 54.59 75 ASN B N 1
ATOM 1548 C CA . ASN B 1 75 ? 10.297 -4.961 12.039 1 54.59 75 ASN B CA 1
ATOM 1549 C C . ASN B 1 75 ? 11.562 -5.301 12.82 1 54.59 75 ASN B C 1
ATOM 1551 O O . ASN B 1 75 ? 12.648 -4.832 12.492 1 54.59 75 ASN B O 1
ATOM 1555 N N . SER B 1 76 ? 11.438 -5.664 13.992 1 49.34 76 SER B N 1
ATOM 1556 C CA . SER B 1 76 ? 12.641 -5.867 14.789 1 49.34 76 SER B CA 1
ATOM 1557 C C . SER B 1 76 ? 13.672 -6.688 14.031 1 49.34 76 SER B C 1
ATOM 1559 O O . SER B 1 76 ? 14.836 -6.762 14.438 1 49.34 76 SER B O 1
ATOM 1561 N N . ALA B 1 77 ? 13.258 -7.586 13.234 1 46.66 77 ALA B N 1
ATOM 1562 C CA . ALA B 1 77 ? 14.414 -8.203 12.586 1 46.66 77 ALA B CA 1
ATOM 1563 C C . ALA B 1 77 ? 15.188 -7.18 11.758 1 46.66 77 ALA B C 1
ATOM 1565 O O . ALA B 1 77 ? 14.609 -6.207 11.266 1 46.66 77 ALA B O 1
ATOM 1566 N N . LYS B 1 78 ? 16.484 -7.219 11.977 1 47.94 78 LYS B N 1
ATOM 1567 C CA . LYS B 1 78 ? 17.438 -6.41 11.219 1 47.94 78 LYS B CA 1
ATOM 1568 C C . LYS B 1 78 ? 16.844 -5.949 9.891 1 47.94 78 LYS B C 1
ATOM 1570 O O . LYS B 1 78 ? 16.297 -6.762 9.141 1 47.94 78 LYS B O 1
ATOM 1575 N N . PRO B 1 79 ? 16.5 -4.531 9.867 1 47.47 79 PRO B N 1
ATOM 1576 C CA . PRO B 1 79 ? 15.891 -4.016 8.641 1 47.47 79 PRO B CA 1
ATOM 1577 C C . PRO B 1 79 ? 16.375 -4.73 7.383 1 47.47 79 PRO B C 1
ATOM 1579 O O . PRO B 1 79 ? 17.594 -4.805 7.145 1 47.47 79 PRO B O 1
ATOM 1582 N N . PRO B 1 80 ? 15.742 -5.676 7 1 49.59 80 PRO B N 1
ATOM 1583 C CA . PRO B 1 80 ? 16.297 -6.141 5.727 1 49.59 80 PRO B CA 1
ATOM 1584 C C . PRO B 1 80 ? 16.609 -4.992 4.762 1 49.59 80 PRO B C 1
ATOM 1586 O O . PRO B 1 80 ? 16.141 -3.867 4.977 1 49.59 80 PRO B O 1
ATOM 1589 N N . SER B 1 81 ? 17.547 -5.191 3.885 1 58.06 81 SER B N 1
ATOM 1590 C CA . SER B 1 81 ? 18.062 -4.293 2.854 1 58.06 81 SER B CA 1
ATOM 1591 C C . SER B 1 81 ? 16.922 -3.564 2.145 1 58.06 81 SER B C 1
ATOM 1593 O O . SER B 1 81 ? 17.109 -2.451 1.651 1 58.06 81 SER B O 1
ATOM 1595 N N . ALA B 1 82 ? 15.719 -4.125 2.385 1 62.03 82 ALA B N 1
ATOM 1596 C CA . ALA B 1 82 ? 14.641 -3.43 1.679 1 62.03 82 ALA B CA 1
ATOM 1597 C C . ALA B 1 82 ? 13.891 -2.486 2.613 1 62.03 82 ALA B C 1
ATOM 1599 O O . ALA B 1 82 ? 13.633 -2.824 3.77 1 62.03 82 ALA B O 1
ATOM 1600 N N . PRO B 1 83 ? 13.602 -1.346 2.045 1 67.88 83 PRO B N 1
ATOM 1601 C CA . PRO B 1 83 ? 12.797 -0.434 2.859 1 67.88 83 PRO B CA 1
ATOM 1602 C C . PRO B 1 83 ? 11.477 -1.053 3.305 1 67.88 83 PRO B C 1
ATOM 1604 O O . PRO B 1 83 ? 10.836 -1.771 2.533 1 67.88 83 PRO B O 1
ATOM 1607 N N . PRO B 1 84 ? 11.266 -0.96 4.574 1 64.06 84 PRO B N 1
ATOM 1608 C CA . PRO B 1 84 ? 10.07 -1.599 5.121 1 64.06 84 PRO B CA 1
ATOM 1609 C C . PRO B 1 84 ? 8.82 -1.332 4.281 1 64.06 84 PRO B C 1
ATOM 1611 O O . PRO B 1 84 ? 7.992 -2.227 4.102 1 64.06 84 PRO B O 1
ATOM 1614 N N . TRP B 1 85 ? 8.766 -0.192 3.781 1 66.44 85 TRP B N 1
ATOM 1615 C CA . TRP B 1 85 ? 7.605 0.189 2.986 1 66.44 85 TRP B CA 1
ATOM 1616 C C . TRP B 1 85 ? 7.52 -0.643 1.711 1 66.44 85 TRP B C 1
ATOM 1618 O O . TRP B 1 85 ? 6.438 -0.821 1.148 1 66.44 85 TRP B O 1
ATOM 1628 N N . SER B 1 86 ? 8.641 -1.177 1.296 1 76.31 86 SER B N 1
ATOM 1629 C CA . SER B 1 86 ? 8.688 -1.934 0.049 1 76.31 86 SER B CA 1
ATOM 1630 C C . SER B 1 86 ? 8.141 -3.346 0.242 1 76.31 86 SER B C 1
ATOM 1632 O O . SER B 1 86 ? 7.711 -3.988 -0.719 1 76.31 86 SER B O 1
ATOM 1634 N N . ARG B 1 87 ? 8.047 -3.756 1.449 1 81.94 87 ARG B N 1
ATOM 1635 C CA . ARG B 1 87 ? 7.688 -5.137 1.759 1 81.94 87 ARG B CA 1
ATOM 1636 C C . ARG B 1 87 ? 6.195 -5.371 1.568 1 81.94 87 ARG B C 1
ATOM 1638 O O . ARG B 1 87 ? 5.75 -6.516 1.443 1 81.94 87 ARG B O 1
ATOM 1645 N N . CYS B 1 88 ? 5.48 -4.332 1.509 1 86.5 88 CYS B N 1
ATOM 1646 C CA . CYS B 1 88 ? 4.055 -4.426 1.208 1 86.5 88 CYS B CA 1
ATOM 1647 C C . CYS B 1 88 ? 3.811 -4.387 -0.296 1 86.5 88 CYS B C 1
ATOM 1649 O O . CYS B 1 88 ? 3.322 -5.359 -0.876 1 86.5 88 CYS B O 1
ATOM 1651 N N . MET B 1 89 ? 4.359 -3.434 -0.879 1 88.12 89 MET B N 1
ATOM 1652 C CA . MET B 1 89 ? 3.918 -3.115 -2.234 1 88.12 89 MET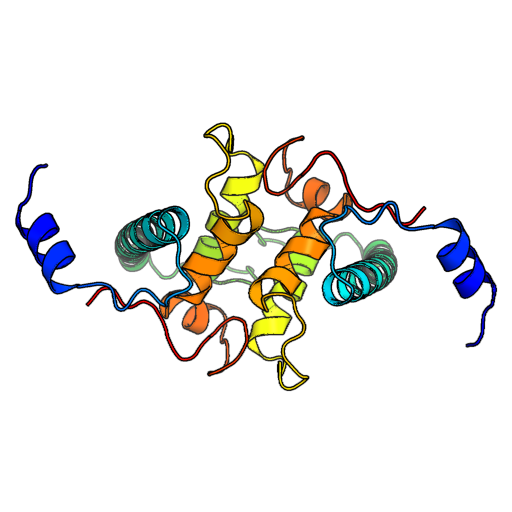 B CA 1
ATOM 1653 C C . MET B 1 89 ? 4.652 -3.971 -3.26 1 88.12 89 MET B C 1
ATOM 1655 O O . MET B 1 89 ? 4.051 -4.438 -4.23 1 88.12 89 MET B O 1
ATOM 1659 N N . ILE B 1 90 ? 5.902 -4.211 -3.084 1 85.56 90 ILE B N 1
ATOM 1660 C CA . ILE B 1 90 ? 6.695 -4.902 -4.094 1 85.56 90 ILE B CA 1
ATOM 1661 C C . ILE B 1 90 ? 6.141 -6.309 -4.312 1 85.56 90 ILE B C 1
ATOM 1663 O O . ILE B 1 90 ? 5.895 -6.719 -5.449 1 85.56 90 ILE B O 1
ATOM 1667 N N . PRO B 1 91 ? 5.902 -7.086 -3.283 1 90 91 PRO B N 1
ATOM 1668 C CA . PRO B 1 91 ? 5.289 -8.398 -3.518 1 90 91 PRO B CA 1
ATOM 1669 C C . PRO B 1 91 ? 3.934 -8.297 -4.211 1 90 91 PRO B C 1
ATOM 1671 O O . PRO B 1 91 ? 3.66 -9.047 -5.148 1 90 91 PRO B O 1
ATOM 1674 N N . LEU B 1 92 ? 3.068 -7.344 -3.822 1 91.62 92 LEU B N 1
ATOM 1675 C CA . LEU B 1 92 ? 1.733 -7.215 -4.395 1 91.62 92 LEU B CA 1
ATOM 1676 C C . LEU B 1 92 ? 1.808 -6.867 -5.879 1 91.62 92 LEU B C 1
ATOM 1678 O O . LEU B 1 92 ? 1.058 -7.422 -6.688 1 91.62 92 LEU B O 1
ATOM 1682 N N . MET B 1 93 ? 2.75 -6.02 -6.23 1 88 93 MET B N 1
ATOM 1683 C CA . MET B 1 93 ? 2.877 -5.574 -7.613 1 88 93 MET B CA 1
ATOM 1684 C C . MET B 1 93 ? 3.359 -6.711 -8.508 1 88 93 MET B C 1
ATOM 1686 O O . MET B 1 93 ? 3.23 -6.645 -9.734 1 88 93 MET B O 1
ATOM 1690 N N . ASN B 1 94 ? 3.904 -7.707 -7.934 1 89.06 94 ASN B N 1
ATOM 1691 C CA . ASN B 1 94 ? 4.395 -8.859 -8.68 1 89.06 94 ASN B CA 1
ATOM 1692 C C . ASN B 1 94 ? 3.35 -9.969 -8.75 1 89.06 94 ASN B C 1
ATOM 1694 O O . ASN B 1 94 ? 3.617 -11.047 -9.281 1 89.06 94 ASN B O 1
ATOM 1698 N N . MET B 1 95 ? 2.24 -9.742 -8.258 1 92.31 95 MET B N 1
ATOM 1699 C CA . MET B 1 95 ? 1.151 -10.719 -8.305 1 92.31 95 MET B CA 1
ATOM 1700 C C . MET B 1 95 ? 0.097 -10.297 -9.328 1 92.31 95 MET B C 1
ATOM 1702 O O . MET B 1 95 ? -0.486 -9.219 -9.219 1 92.31 95 MET B O 1
ATOM 1706 N N . ARG B 1 96 ? -0.174 -11.172 -10.203 1 93.06 96 ARG B N 1
ATOM 1707 C CA . ARG B 1 96 ? -1.246 -10.922 -11.156 1 93.06 96 ARG B CA 1
ATOM 1708 C C . ARG B 1 96 ? -2.598 -10.836 -10.453 1 93.06 96 ARG B C 1
ATOM 1710 O O . ARG B 1 96 ? -3.471 -10.07 -10.867 1 93.06 96 ARG B O 1
ATOM 1717 N N . GLU B 1 97 ? -2.77 -11.57 -9.43 1 94.88 97 GLU B N 1
ATOM 1718 C CA . GLU B 1 97 ? -4.012 -11.602 -8.664 1 94.88 97 GLU B CA 1
ATOM 1719 C C . GLU B 1 97 ? -4.332 -10.234 -8.07 1 94.88 97 GLU B C 1
ATOM 1721 O O . GLU B 1 97 ? -5.5 -9.852 -7.984 1 94.88 97 GLU B O 1
ATOM 1726 N N . PHE B 1 98 ? -3.311 -9.5 -7.695 1 95.12 98 PHE B N 1
ATOM 1727 C CA . PHE B 1 98 ? -3.498 -8.148 -7.176 1 95.12 98 PHE B CA 1
ATOM 1728 C C . PHE B 1 98 ? -3.996 -7.211 -8.273 1 95.12 98 PHE B C 1
ATOM 1730 O O . PHE B 1 98 ? -4.988 -6.504 -8.086 1 95.12 98 PHE B O 1
ATOM 1737 N N . SER B 1 99 ? -3.293 -7.18 -9.391 1 94.75 99 SER B N 1
ATOM 1738 C CA . SER B 1 99 ? -3.682 -6.301 -10.492 1 94.75 99 SER B CA 1
ATOM 1739 C C . SER B 1 99 ? -5.086 -6.625 -10.992 1 94.75 99 SER B C 1
ATOM 1741 O O . SER B 1 99 ? -5.828 -5.727 -11.391 1 94.75 99 SER B O 1
ATOM 1743 N N . SER B 1 100 ? -5.414 -7.887 -10.961 1 94.75 100 SER B N 1
ATOM 1744 C CA . SER B 1 100 ? -6.758 -8.289 -11.359 1 94.75 100 SER B CA 1
ATOM 1745 C C . SER B 1 100 ? -7.805 -7.809 -10.367 1 94.75 100 SER B C 1
ATOM 1747 O O . SER B 1 100 ? -8.844 -7.27 -10.758 1 94.75 100 SER B O 1
ATOM 1749 N N . ALA B 1 101 ? -7.539 -7.941 -9.125 1 93.5 101 ALA B N 1
ATOM 1750 C CA . ALA B 1 101 ? -8.492 -7.574 -8.078 1 93.5 101 ALA B CA 1
ATOM 1751 C C . ALA B 1 101 ? -8.773 -6.074 -8.094 1 93.5 101 ALA B C 1
ATOM 1753 O O . ALA B 1 101 ? -9.906 -5.648 -7.84 1 93.5 101 ALA B O 1
ATOM 1754 N N . PHE B 1 102 ? -7.801 -5.289 -8.398 1 93.31 102 PHE B N 1
ATOM 1755 C CA . PHE B 1 102 ? -7.961 -3.842 -8.312 1 93.31 102 PHE B CA 1
ATOM 1756 C C . PHE B 1 102 ? -8.109 -3.225 -9.695 1 93.31 102 PHE B C 1
ATOM 1758 O O . PHE B 1 102 ? -8.273 -2.01 -9.828 1 93.31 102 PHE B O 1
ATOM 1765 N N . GLY B 1 103 ? -8.039 -4.027 -10.688 1 93.38 103 GLY B N 1
ATOM 1766 C CA . GLY B 1 103 ? -8.211 -3.529 -12.039 1 93.38 103 GLY B CA 1
ATOM 1767 C C . GLY B 1 103 ? -7.074 -2.637 -12.5 1 93.38 103 GLY B C 1
ATOM 1768 O O . GLY B 1 103 ? -7.305 -1.601 -13.125 1 93.38 103 GLY B O 1
ATOM 1769 N N . CYS B 1 104 ? -5.859 -2.996 -12.164 1 92.44 104 CYS B N 1
ATOM 1770 C CA . CYS B 1 104 ? -4.703 -2.207 -12.562 1 92.44 104 CYS B CA 1
ATOM 1771 C C . CYS B 1 104 ? -4.363 -2.447 -14.031 1 92.44 104 CYS B C 1
ATOM 1773 O O . CYS B 1 104 ? -4.188 -3.59 -14.453 1 92.44 104 CYS B O 1
ATOM 1775 N N . SER B 1 105 ? -4.227 -1.379 -14.75 1 92.12 105 SER B N 1
ATOM 1776 C CA . SER B 1 105 ? -3.889 -1.482 -16.172 1 92.12 105 SER B CA 1
ATOM 1777 C C . SER B 1 105 ? -2.455 -1.966 -16.359 1 92.12 105 SER B C 1
ATOM 1779 O O . SER B 1 105 ? -1.604 -1.765 -15.492 1 92.12 105 SER B O 1
ATOM 1781 N N . ALA B 1 106 ? -2.211 -2.553 -17.5 1 89.56 106 ALA B N 1
ATOM 1782 C CA . ALA B 1 106 ? -0.879 -3.057 -17.828 1 89.56 106 ALA B CA 1
ATOM 1783 C C . ALA B 1 106 ? 0.131 -1.916 -17.922 1 89.56 106 ALA B C 1
ATOM 1785 O O . ALA B 1 106 ? -0.197 -0.821 -18.375 1 89.56 106 ALA B O 1
ATOM 1786 N N . ARG B 1 107 ? 1.368 -2.162 -17.406 1 86.69 107 ARG B N 1
ATOM 1787 C CA . ARG B 1 107 ? 2.51 -1.261 -17.531 1 86.69 107 ARG B CA 1
ATOM 1788 C C . ARG B 1 107 ? 2.314 -0.009 -16.672 1 86.69 107 ARG B C 1
ATOM 1790 O O . ARG B 1 107 ? 2.795 1.069 -17.031 1 86.69 107 ARG B O 1
ATOM 1797 N N . LYS B 1 108 ? 1.486 -0.1 -15.789 1 86.88 108 LYS B N 1
ATOM 1798 C CA . LYS B 1 108 ? 1.35 0.95 -14.789 1 86.88 108 LYS B CA 1
ATOM 1799 C C . LYS B 1 108 ? 2.193 0.642 -13.555 1 86.88 108 LYS B C 1
ATOM 1801 O O . LYS B 1 108 ? 2.674 -0.481 -13.383 1 86.88 108 LYS B O 1
ATOM 1806 N N . PRO B 1 109 ? 2.439 1.571 -12.68 1 81.94 109 PRO B N 1
ATOM 1807 C CA . PRO B 1 109 ? 3.32 1.387 -11.523 1 81.94 109 PRO B CA 1
ATOM 1808 C C . PRO B 1 109 ? 2.895 0.219 -10.641 1 81.94 109 PRO B C 1
ATOM 1810 O O . PRO B 1 109 ? 3.744 -0.513 -10.125 1 81.94 109 PRO B O 1
ATOM 1813 N N . MET B 1 110 ? 1.643 -0.002 -10.57 1 88.56 110 MET B N 1
ATOM 1814 C CA . MET B 1 110 ? 1.15 -1.061 -9.688 1 88.56 110 MET B CA 1
ATOM 1815 C C . MET B 1 110 ? 0.909 -2.348 -10.469 1 88.56 110 MET B C 1
ATOM 1817 O O . MET B 1 110 ? 0.387 -3.32 -9.922 1 88.56 110 MET B O 1
ATOM 1821 N N . ASN B 1 111 ? 1.258 -2.289 -11.734 1 89.06 111 ASN B N 1
ATOM 1822 C CA . ASN B 1 111 ? 1.179 -3.467 -12.594 1 89.06 111 ASN B CA 1
ATOM 1823 C C . ASN B 1 111 ? 2.307 -3.486 -13.617 1 89.06 111 ASN B C 1
ATOM 1825 O O . ASN B 1 111 ? 2.059 -3.373 -14.82 1 89.06 111 ASN B O 1
ATOM 1829 N N . PRO B 1 112 ? 3.469 -3.674 -13.086 1 83.56 112 PRO B N 1
ATOM 1830 C CA . PRO B 1 112 ? 4.59 -3.709 -14.031 1 83.56 112 PRO B CA 1
ATOM 1831 C C . PRO B 1 112 ? 4.504 -4.887 -15 1 83.56 112 PRO B C 1
ATOM 1833 O O . PRO B 1 112 ? 3.902 -5.914 -14.68 1 83.56 112 PRO B O 1
ATOM 1836 N N . GLN B 1 113 ? 5.039 -4.652 -16.094 1 82.31 113 GLN B N 1
ATOM 1837 C CA . GLN B 1 113 ? 5.012 -5.66 -17.141 1 82.31 113 GLN B CA 1
ATOM 1838 C C . GLN B 1 113 ? 5.754 -6.922 -16.719 1 82.31 113 GLN B C 1
ATOM 1840 O O . GLN B 1 113 ? 5.25 -8.031 -16.906 1 82.31 113 GLN B O 1
ATOM 1845 N N . GLU B 1 114 ? 6.953 -6.691 -16.266 1 78.44 114 GLU B N 1
ATOM 1846 C CA . GLU B 1 114 ? 7.746 -7.84 -15.836 1 78.44 114 GLU B CA 1
ATOM 1847 C C . GLU B 1 114 ? 7.461 -8.195 -14.383 1 78.44 114 GLU B C 1
ATOM 1849 O O . GLU B 1 114 ? 7.625 -7.355 -13.492 1 78.44 114 GLU B O 1
ATOM 1854 N N . LYS B 1 115 ? 6.82 -9.305 -14.188 1 82.06 115 LYS B N 1
ATOM 1855 C CA . LYS B 1 115 ? 6.539 -9.82 -12.844 1 82.06 115 LYS B CA 1
ATOM 1856 C C . LYS B 1 115 ? 7.359 -11.07 -12.555 1 82.06 115 LYS B C 1
ATOM 1858 O O . LYS B 1 115 ? 7.691 -11.828 -13.469 1 82.06 115 LYS B O 1
ATOM 1863 N N . CYS B 1 116 ? 7.746 -11.039 -11.266 1 69.75 116 CYS B N 1
ATOM 1864 C CA . CYS B 1 116 ? 8.398 -12.273 -10.836 1 69.75 116 CYS B CA 1
ATOM 1865 C C . CYS B 1 116 ? 7.391 -13.414 -10.734 1 69.75 116 CYS B C 1
ATOM 1867 O O . CYS B 1 116 ? 6.41 -13.32 -10 1 69.75 116 CYS B O 1
ATOM 1869 N N . THR B 1 117 ? 7.215 -14.148 -11.766 1 60.88 117 THR B N 1
ATOM 1870 C CA . THR B 1 117 ? 6.328 -15.305 -11.711 1 60.88 117 THR B CA 1
ATOM 1871 C C . THR B 1 117 ? 7.102 -16.562 -11.32 1 60.88 117 THR B C 1
ATOM 1873 O O . THR B 1 117 ? 8.266 -16.719 -11.695 1 60.88 117 THR B O 1
ATOM 1876 N N . PHE B 1 118 ? 6.621 -17.047 -10.078 1 55.19 118 PHE B N 1
ATOM 1877 C CA . PHE B 1 118 ? 7.203 -18.344 -9.711 1 55.19 118 PHE B CA 1
ATOM 1878 C C . PHE B 1 118 ? 6.555 -19.469 -10.508 1 55.19 118 PHE B C 1
ATOM 1880 O O . PHE B 1 118 ? 5.34 -19.469 -10.711 1 55.19 118 PHE B O 1
ATOM 1887 N N . TRP B 1 119 ? 7.07 -19.703 -11.711 1 41.97 119 TRP B N 1
ATOM 1888 C CA . TRP B 1 119 ? 6.57 -20.828 -12.492 1 41.97 119 TRP B CA 1
ATOM 1889 C C . TRP B 1 119 ? 6.277 -22.031 -11.586 1 41.97 119 TRP B C 1
ATOM 1891 O O . TRP B 1 119 ? 6.938 -22.203 -10.562 1 41.97 119 TRP B O 1
#

Organism: Rhipicephalus microplus (NCBI:txid6941)